Protein AF-A0A1Y1LXY2-F1 (afdb_monomer)

Organism: Photinus pyralis (NCBI:txid7054)

InterPro domains:
  IPR000198 Rho GTPase-activating protein domain [PF00620] (4-149)
  IPR000198 Rho GTPase-activating protein domain [PS50238] (1-177)
  IPR000198 Rho GTPase-activating protein domain [SM00324] (1-174)
  IPR008936 Rho GTPase activation protein [G3DSA:1.10.555.10] (1-180)
  IPR008936 Rho GTPase activation protein [SSF48350] (2-179)
  IPR050729 Rho GTPase-activating pro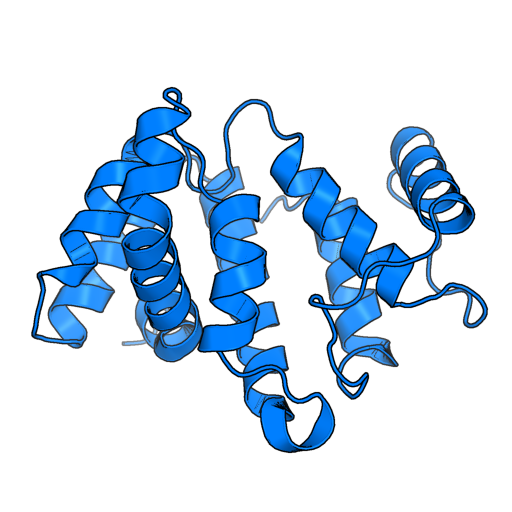tein [PTHR23176] (2-179)

Sequence (181 aa):
RQIPAVVTRCIEEVELRGMDQEGIYRKTGGNSQVNMIKDGFDKNENFDISDPDLDITAVTSVLKQYFRKLPTPLLTFDVYERVLESNAIADETERCSHLRKTFASMPERHSDCLEFLMFHLNRVALREPENLMSPKNLAVVFAPTIMRDLSIEREMTDMHSKNIAIQFVIENTNRIFDDSC

Mean predicted aligned error: 3.14 Å

Nearest PDB structures (foldseek):
  3fk2-assembly3_C  TM=9.357E-01  e=4.823E-12  Homo sapiens
  5irc-assembly1_A  TM=9.331E-01  e=1.239E-11  Rattus norvegicus
  3fk2-assembly2_B  TM=9.366E-01  e=2.637E-11  Homo sapiens
  5hpy-assembly1_A  TM=9.319E-01  e=3.670E-11  Homo sapiens
  3wpq-assembly2_B  TM=8.877E-01  e=8.995E-11  Homo sapiens

Solvent-accessible surface area (backbone atoms only — not comparable to full-atom values): 9786 Å² total; per-residue (Å²): 131,82,62,57,49,65,55,55,52,37,49,50,51,34,67,74,75,31,51,60,39,70,36,57,75,73,51,78,36,57,68,67,59,28,49,53,54,49,58,36,42,78,76,34,69,79,51,85,77,81,54,85,88,55,58,61,36,14,43,45,42,41,44,48,46,53,41,57,64,40,93,63,31,54,51,32,69,89,39,46,64,64,49,48,56,40,70,75,46,80,53,66,67,60,29,30,53,52,50,32,55,52,44,70,72,45,60,67,61,37,36,51,43,48,52,56,50,33,54,49,51,31,58,42,27,75,32,22,94,60,8,70,28,39,42,61,57,47,11,64,57,42,27,75,30,31,44,60,62,98,44,70,71,53,44,65,69,41,45,66,51,42,24,55,36,39,18,50,46,30,74,37,30,63,73,40,70,49,88,88,118

Radius of gyration: 16.01 Å; Cα contacts (8 Å, |Δi|>4): 227; chains: 1; bounding box: 41×37×42 Å

Structure (mmCIF, N/CA/C/O backbone):
data_AF-A0A1Y1LXY2-F1
#
_entry.id   AF-A0A1Y1LXY2-F1
#
loop_
_atom_site.group_PDB
_atom_site.id
_atom_site.type_symbol
_atom_site.label_atom_id
_atom_site.label_alt_id
_atom_site.label_comp_id
_atom_site.label_asym_id
_atom_site.label_entity_id
_atom_site.label_seq_id
_atom_site.pdbx_PDB_ins_code
_atom_site.Cartn_x
_atom_site.Cartn_y
_atom_site.Cartn_z
_atom_site.occupancy
_atom_site.B_iso_or_equiv
_atom_site.auth_seq_id
_atom_site.auth_comp_id
_atom_site.auth_asym_id
_atom_site.auth_atom_id
_atom_site.pdbx_PDB_model_num
ATOM 1 N N . ARG A 1 1 ? -13.012 1.446 -12.353 1.00 58.59 1 ARG A N 1
ATOM 2 C CA . ARG A 1 1 ? -11.884 1.898 -11.514 1.00 58.59 1 ARG A CA 1
ATOM 3 C C . ARG A 1 1 ? -10.770 2.404 -12.415 1.00 58.59 1 ARG A C 1
ATOM 5 O O . ARG A 1 1 ? -10.388 1.681 -13.329 1.00 58.59 1 ARG A O 1
ATOM 12 N N . GLN A 1 2 ? -10.301 3.639 -12.231 1.00 80.81 2 GLN A N 1
ATOM 13 C CA . GLN A 1 2 ? -9.153 4.175 -12.980 1.00 80.81 2 GLN A CA 1
ATOM 14 C C . GLN A 1 2 ? -7.912 4.184 -12.087 1.00 80.81 2 GLN A C 1
ATOM 16 O O . GLN A 1 2 ? -7.572 5.206 -11.489 1.00 80.81 2 GLN A O 1
ATOM 21 N N . ILE A 1 3 ? -7.263 3.025 -11.996 1.00 92.44 3 ILE A N 1
ATOM 22 C CA . ILE A 1 3 ? -6.034 2.827 -11.226 1.00 92.44 3 ILE A CA 1
ATOM 23 C C . ILE A 1 3 ? -4.834 3.084 -12.159 1.00 92.44 3 ILE A C 1
ATOM 25 O O . ILE A 1 3 ? -4.861 2.619 -13.300 1.00 92.44 3 ILE A O 1
ATOM 29 N N . PRO A 1 4 ? -3.795 3.823 -11.724 1.00 93.88 4 PRO A N 1
ATOM 30 C CA . PRO A 1 4 ? -2.606 4.086 -12.534 1.00 93.88 4 PRO A CA 1
ATOM 31 C C . PRO A 1 4 ? -1.923 2.801 -13.021 1.00 93.88 4 PRO A C 1
ATOM 33 O O . PRO A 1 4 ? -1.740 1.872 -12.236 1.00 93.88 4 PRO A O 1
ATOM 36 N N . ALA A 1 5 ? -1.467 2.785 -14.279 1.00 94.12 5 ALA A N 1
ATOM 37 C CA . ALA A 1 5 ? -0.837 1.613 -14.895 1.00 94.12 5 ALA A CA 1
ATOM 38 C C . ALA A 1 5 ? 0.369 1.089 -14.097 1.00 94.12 5 ALA A C 1
ATOM 40 O O . ALA A 1 5 ? 0.512 -0.109 -13.903 1.00 94.12 5 ALA A O 1
ATOM 41 N N . VAL A 1 6 ? 1.201 1.977 -13.545 1.00 96.00 6 VAL A N 1
ATOM 42 C CA . VAL A 1 6 ? 2.324 1.578 -12.676 1.00 96.00 6 VAL A CA 1
ATOM 43 C C . VAL A 1 6 ? 1.867 0.787 -11.444 1.00 96.00 6 VAL A C 1
ATOM 45 O O . VAL A 1 6 ? 2.564 -0.120 -11.006 1.00 96.00 6 VAL A O 1
ATOM 48 N N . VAL A 1 7 ? 0.687 1.086 -10.893 1.00 97.12 7 VAL A N 1
ATOM 49 C CA . VAL A 1 7 ? 0.140 0.360 -9.740 1.00 97.12 7 VAL A CA 1
ATOM 50 C C . VAL A 1 7 ? -0.376 -1.007 -10.168 1.00 97.12 7 VAL A C 1
ATOM 52 O O . VAL A 1 7 ? 0.017 -2.003 -9.566 1.00 97.12 7 VAL A O 1
ATOM 55 N N . THR A 1 8 ? -1.220 -1.068 -11.204 1.00 96.62 8 THR A N 1
ATOM 56 C CA . THR A 1 8 ? -1.784 -2.341 -11.679 1.00 96.62 8 THR A CA 1
ATOM 57 C C . THR A 1 8 ? -0.695 -3.278 -12.173 1.00 96.62 8 THR A C 1
ATOM 59 O O . THR A 1 8 ? -0.594 -4.394 -11.679 1.00 96.62 8 THR A O 1
ATOM 62 N N . ARG A 1 9 ? 0.197 -2.798 -13.042 1.00 96.62 9 ARG A N 1
ATOM 63 C CA . ARG A 1 9 ? 1.251 -3.611 -13.661 1.00 96.62 9 ARG A CA 1
ATOM 64 C C . ARG A 1 9 ? 2.250 -4.128 -12.633 1.00 96.62 9 ARG A C 1
ATOM 66 O O . ARG A 1 9 ? 2.594 -5.302 -12.666 1.00 96.62 9 ARG A O 1
ATOM 73 N N . CYS A 1 10 ? 2.698 -3.295 -11.687 1.00 98.06 10 CYS A N 1
ATOM 74 C CA . CYS A 1 10 ? 3.611 -3.774 -10.645 1.00 98.06 10 CYS A CA 1
ATOM 75 C C . CYS A 1 10 ? 2.954 -4.809 -9.723 1.00 98.06 10 CYS A C 1
ATOM 77 O O . CYS A 1 10 ? 3.624 -5.757 -9.327 1.00 98.06 10 CYS A O 1
ATOM 79 N N . ILE A 1 11 ? 1.677 -4.637 -9.367 1.00 98.50 11 ILE A N 1
ATOM 80 C CA . ILE A 1 11 ? 0.951 -5.613 -8.543 1.00 98.50 11 ILE A CA 1
ATOM 81 C C . ILE A 1 11 ? 0.745 -6.921 -9.309 1.00 98.50 11 ILE A C 1
ATOM 83 O O . ILE A 1 11 ? 1.056 -7.977 -8.769 1.00 98.50 11 ILE A O 1
ATOM 87 N N . GLU A 1 12 ? 0.294 -6.857 -10.562 1.00 97.38 12 GLU A N 1
ATOM 88 C CA . GLU A 1 12 ? 0.117 -8.026 -11.435 1.00 97.38 12 GLU A CA 1
ATOM 89 C C . GLU A 1 12 ? 1.420 -8.822 -11.573 1.00 97.38 12 GLU A C 1
ATOM 91 O O . GLU A 1 12 ? 1.418 -10.042 -11.433 1.00 97.38 12 GLU A O 1
ATOM 96 N N . GLU A 1 13 ? 2.548 -8.137 -11.760 1.00 97.94 13 GLU A N 1
ATOM 97 C CA . GLU A 1 13 ? 3.860 -8.774 -11.876 1.00 97.94 13 GLU A CA 1
ATOM 98 C C . GLU A 1 13 ? 4.292 -9.463 -10.566 1.00 97.94 13 GLU A C 1
ATOM 100 O O . GLU A 1 13 ? 4.832 -10.573 -10.572 1.00 97.94 13 GLU A O 1
ATOM 105 N N . VAL A 1 14 ? 4.011 -8.845 -9.413 1.00 98.31 14 VAL A N 1
ATOM 106 C CA . VAL A 1 14 ? 4.249 -9.469 -8.099 1.00 98.31 14 VAL A CA 1
ATOM 107 C C . VAL A 1 14 ? 3.349 -10.680 -7.899 1.00 98.31 14 VAL A C 1
ATOM 109 O O . VAL A 1 14 ? 3.820 -11.696 -7.393 1.00 98.31 14 VAL A O 1
ATOM 112 N N . GLU A 1 15 ? 2.091 -10.619 -8.321 1.00 98.19 15 GLU A N 1
ATOM 113 C CA . GLU A 1 15 ? 1.174 -11.756 -8.230 1.00 98.19 15 GLU A CA 1
ATOM 114 C C . GLU A 1 15 ? 1.567 -12.909 -9.146 1.00 98.19 15 GLU A C 1
ATOM 116 O O . GLU A 1 15 ? 1.413 -14.071 -8.768 1.00 98.19 15 GLU A O 1
ATOM 121 N N . LEU A 1 16 ? 2.126 -12.595 -10.314 1.00 97.38 16 LEU A N 1
ATOM 122 C CA . LEU A 1 16 ? 2.549 -13.581 -11.294 1.00 97.38 16 LEU A CA 1
ATOM 123 C C . LEU A 1 16 ? 3.771 -14.385 -10.831 1.00 97.38 16 LEU A C 1
ATOM 125 O O . LEU A 1 16 ? 3.794 -15.603 -11.003 1.00 97.38 16 LEU A O 1
ATOM 129 N N . ARG A 1 17 ? 4.790 -13.728 -10.257 1.00 96.56 17 ARG A N 1
ATOM 130 C CA . ARG A 1 17 ? 6.082 -14.387 -9.951 1.00 96.56 17 ARG A CA 1
ATOM 131 C C . ARG A 1 17 ? 6.735 -14.018 -8.619 1.00 96.56 17 ARG A C 1
ATOM 133 O O . ARG A 1 17 ? 7.766 -14.583 -8.268 1.00 96.56 17 ARG A O 1
ATOM 140 N N . GLY A 1 18 ? 6.185 -13.056 -7.885 1.00 97.12 18 GLY A N 1
ATOM 141 C CA . GLY A 1 18 ? 6.760 -12.531 -6.641 1.00 97.12 18 GLY A CA 1
ATOM 142 C C . GLY A 1 18 ? 6.175 -13.104 -5.355 1.00 97.12 18 GLY A C 1
ATOM 143 O O . GLY A 1 18 ? 6.727 -12.864 -4.284 1.00 97.12 18 GLY A O 1
ATOM 144 N N . MET A 1 19 ? 5.065 -13.836 -5.441 1.00 98.31 19 MET A N 1
ATOM 145 C CA . MET A 1 19 ? 4.254 -14.222 -4.282 1.00 98.31 19 MET A CA 1
ATOM 146 C C . MET A 1 19 ? 4.968 -15.121 -3.266 1.00 98.31 19 MET A C 1
ATOM 148 O O . MET A 1 19 ? 4.646 -15.051 -2.080 1.00 98.31 19 MET A O 1
ATOM 152 N N . ASP A 1 20 ? 5.952 -15.903 -3.715 1.00 96.94 20 ASP A N 1
ATOM 153 C CA . ASP A 1 20 ? 6.711 -16.848 -2.883 1.00 96.94 20 ASP A CA 1
ATOM 154 C C . ASP A 1 20 ? 8.116 -16.313 -2.537 1.00 96.94 20 ASP A C 1
ATOM 156 O O . ASP A 1 20 ? 8.920 -16.980 -1.888 1.00 96.94 20 ASP A O 1
ATOM 160 N N . GLN A 1 21 ? 8.441 -15.086 -2.966 1.00 97.44 21 GLN A N 1
ATOM 161 C CA . GLN A 1 21 ? 9.729 -14.465 -2.679 1.00 97.44 21 GLN A CA 1
ATOM 162 C C . GLN A 1 21 ? 9.822 -14.112 -1.193 1.00 97.44 21 GLN A C 1
ATOM 164 O O . GLN A 1 21 ? 9.154 -13.200 -0.705 1.00 97.44 21 GLN A O 1
ATOM 169 N N . GLU A 1 22 ? 10.745 -14.762 -0.486 1.00 98.00 22 GLU A N 1
ATOM 170 C CA . GLU A 1 22 ? 11.020 -14.466 0.918 1.00 98.00 22 GLU A CA 1
ATOM 171 C C . GLU A 1 22 ? 11.319 -12.972 1.122 1.00 98.00 22 GLU A C 1
ATOM 173 O O . GLU A 1 22 ? 12.259 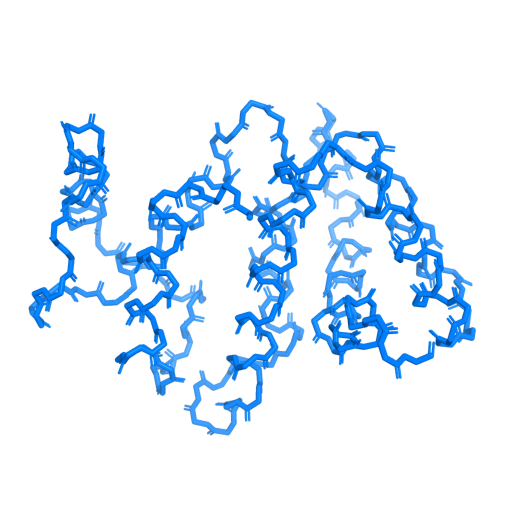-12.422 0.531 1.00 98.00 22 GLU A O 1
ATOM 178 N N . GLY A 1 23 ? 10.546 -12.317 1.986 1.00 97.94 23 GLY A N 1
ATOM 179 C CA . GLY A 1 23 ? 10.667 -10.898 2.282 1.00 97.94 23 GLY A CA 1
ATOM 180 C C . GLY A 1 23 ? 10.206 -9.979 1.149 1.00 97.94 23 GLY A C 1
ATOM 181 O O . GLY A 1 23 ? 10.738 -8.866 1.052 1.00 97.94 23 GLY A O 1
ATOM 182 N N . ILE A 1 24 ? 9.275 -10.413 0.289 1.00 98.50 24 ILE A N 1
ATOM 183 C CA . ILE A 1 24 ? 8.646 -9.553 -0.725 1.00 98.50 24 ILE A CA 1
ATOM 184 C C . ILE A 1 24 ? 8.157 -8.244 -0.080 1.00 98.50 24 ILE A C 1
ATOM 186 O O . ILE A 1 24 ? 7.704 -8.226 1.061 1.00 98.50 24 ILE A O 1
ATOM 190 N N . TYR A 1 25 ? 8.348 -7.107 -0.753 1.00 98.56 25 TYR A N 1
ATOM 191 C CA . TYR A 1 25 ? 8.184 -5.742 -0.215 1.00 98.56 25 TYR A CA 1
ATOM 192 C C . TYR A 1 25 ? 9.146 -5.295 0.894 1.00 98.56 25 TYR A C 1
ATOM 194 O O . TYR A 1 25 ? 9.460 -4.102 0.947 1.00 98.56 25 TYR A O 1
ATOM 202 N N . ARG A 1 26 ? 9.658 -6.186 1.748 1.00 98.06 26 ARG A N 1
ATOM 203 C CA . ARG A 1 26 ? 10.673 -5.842 2.760 1.00 98.06 26 ARG A CA 1
ATOM 204 C C . ARG A 1 26 ? 12.044 -5.607 2.128 1.00 98.06 26 ARG A C 1
ATOM 206 O O . ARG A 1 26 ? 12.725 -4.651 2.492 1.00 98.06 26 ARG A O 1
ATOM 213 N N . LYS A 1 27 ? 12.448 -6.467 1.189 1.00 96.94 27 LYS A N 1
ATOM 214 C CA . LYS A 1 27 ? 13.718 -6.344 0.457 1.00 96.94 27 LYS A CA 1
ATOM 215 C C . LYS A 1 27 ? 13.674 -5.156 -0.521 1.00 96.94 27 LYS A C 1
ATOM 217 O O . LYS A 1 27 ? 12.610 -4.755 -1.001 1.00 96.94 27 LYS A O 1
ATOM 222 N N . THR A 1 28 ? 14.842 -4.570 -0.782 1.00 95.00 28 THR A N 1
ATOM 223 C CA . THR A 1 28 ? 15.008 -3.404 -1.664 1.00 95.00 28 THR A CA 1
ATOM 224 C C . THR A 1 28 ? 15.747 -3.824 -2.924 1.00 95.00 28 THR A C 1
ATOM 226 O O . THR A 1 28 ? 16.886 -4.270 -2.829 1.00 95.00 28 THR A O 1
ATOM 229 N N . GLY A 1 29 ? 15.118 -3.644 -4.086 1.00 94.69 29 GLY A N 1
ATOM 230 C CA . GLY A 1 29 ? 15.772 -3.895 -5.370 1.00 94.69 29 GLY A CA 1
ATOM 231 C C . GLY A 1 29 ? 16.865 -2.904 -5.742 1.00 94.69 29 GLY A C 1
ATOM 232 O O . GLY A 1 29 ? 16.923 -1.778 -5.242 1.00 94.69 29 GLY A O 1
ATOM 233 N N . GLY A 1 30 ? 17.728 -3.339 -6.660 1.00 96.00 30 GLY A N 1
ATOM 234 C CA . GLY A 1 30 ? 18.866 -2.562 -7.136 1.00 96.00 30 GLY A CA 1
ATOM 235 C C . GLY A 1 30 ? 18.455 -1.261 -7.832 1.00 96.00 30 GLY A C 1
ATOM 236 O O . GLY A 1 30 ? 17.596 -1.250 -8.714 1.00 96.00 30 GLY A O 1
ATOM 237 N N . ASN A 1 31 ? 19.125 -0.158 -7.481 1.00 96.06 31 ASN A N 1
ATOM 238 C CA . ASN A 1 31 ? 18.814 1.185 -7.991 1.00 96.06 31 ASN A CA 1
ATOM 239 C C . ASN A 1 31 ? 18.796 1.280 -9.525 1.00 96.06 31 ASN A C 1
ATOM 241 O O . ASN A 1 31 ? 17.994 2.032 -10.070 1.00 96.06 31 ASN A O 1
ATOM 245 N N . SER A 1 32 ? 19.654 0.519 -10.213 1.00 97.38 32 SER A N 1
ATOM 246 C CA . SER A 1 32 ? 19.717 0.505 -11.680 1.00 97.38 32 SER A CA 1
ATOM 247 C C . SER A 1 32 ? 18.390 0.046 -12.300 1.00 97.38 32 SER A C 1
ATOM 249 O O . SER A 1 32 ? 17.768 0.797 -13.050 1.00 97.38 32 SER A O 1
ATOM 251 N N . GLN A 1 33 ? 17.898 -1.136 -11.909 1.00 97.38 33 GLN A N 1
ATOM 252 C CA . GLN A 1 33 ? 16.627 -1.674 -12.408 1.00 97.38 33 GLN A CA 1
ATOM 253 C C . GLN A 1 33 ? 15.432 -0.843 -11.929 1.00 97.38 33 GLN A C 1
ATOM 255 O O . GLN A 1 33 ? 14.519 -0.572 -12.699 1.00 97.38 33 GLN A O 1
ATOM 260 N N . VAL A 1 34 ? 15.462 -0.351 -10.687 1.00 97.81 34 VAL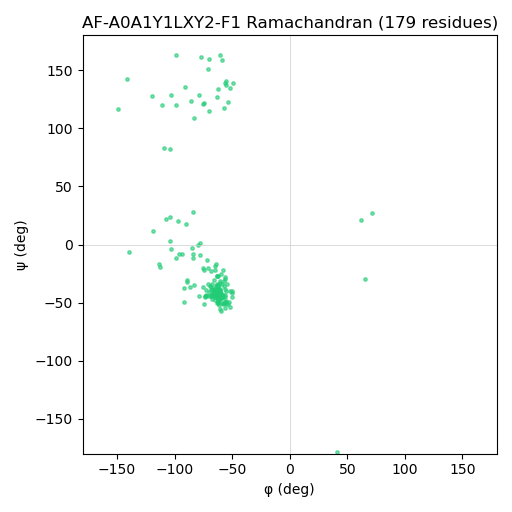 A N 1
ATOM 261 C CA . VAL A 1 34 ? 14.420 0.549 -10.170 1.00 97.81 34 VAL A CA 1
ATOM 262 C C . VAL A 1 34 ? 14.289 1.814 -11.024 1.00 97.81 34 VAL A C 1
ATOM 264 O O . VAL A 1 34 ? 13.173 2.248 -11.298 1.00 97.81 34 VAL A O 1
ATOM 267 N N . ASN A 1 35 ? 15.401 2.431 -11.427 1.00 96.88 35 ASN A N 1
ATOM 268 C CA . ASN A 1 35 ? 15.364 3.630 -12.264 1.00 96.88 35 ASN A CA 1
ATOM 269 C C . ASN A 1 35 ? 14.952 3.303 -13.700 1.00 96.88 35 ASN A C 1
ATOM 271 O O . ASN A 1 35 ? 14.127 4.019 -14.252 1.00 96.88 35 ASN A O 1
ATOM 275 N N . MET A 1 36 ? 15.423 2.185 -14.257 1.00 96.69 36 MET A N 1
ATOM 276 C CA . MET A 1 36 ? 14.990 1.705 -15.572 1.00 96.69 36 MET A CA 1
ATOM 277 C C . MET A 1 36 ? 13.465 1.546 -15.652 1.00 96.69 36 MET A C 1
ATOM 279 O O . MET A 1 36 ? 12.851 2.056 -16.585 1.00 96.69 36 MET A O 1
ATOM 283 N N . ILE A 1 37 ? 12.852 0.883 -14.666 1.00 97.25 37 ILE A N 1
ATOM 284 C CA . ILE A 1 37 ? 11.400 0.665 -14.635 1.00 97.25 37 ILE A CA 1
ATOM 285 C C . IL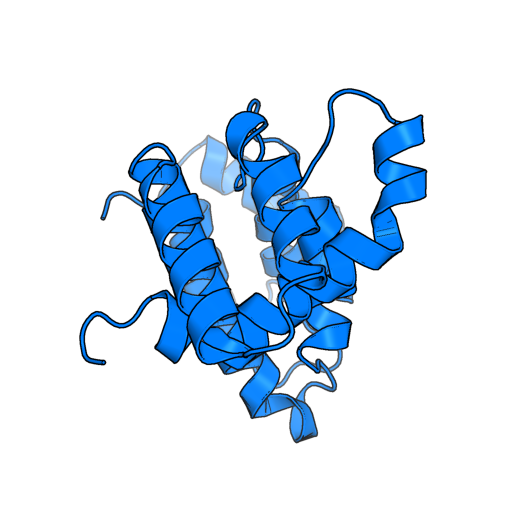E A 1 37 ? 10.648 2.002 -14.539 1.00 97.25 37 ILE A C 1
ATOM 287 O O . ILE A 1 37 ? 9.669 2.207 -15.253 1.00 97.25 37 ILE A O 1
ATOM 291 N N . LYS A 1 38 ? 11.094 2.926 -13.675 1.00 95.56 38 LYS A N 1
ATOM 292 C CA . LYS A 1 38 ? 10.462 4.253 -13.547 1.00 95.56 38 LYS A CA 1
ATOM 293 C C . LYS A 1 38 ? 10.539 5.046 -14.842 1.00 95.56 38 LYS A C 1
ATOM 295 O O . LYS A 1 38 ? 9.511 5.500 -15.322 1.00 95.56 38 LYS A O 1
ATOM 300 N N . ASP A 1 39 ? 11.737 5.169 -15.409 1.00 95.62 39 ASP A N 1
ATOM 301 C CA . ASP A 1 39 ? 11.957 5.901 -16.656 1.00 95.62 39 ASP A CA 1
ATOM 302 C C . ASP A 1 39 ? 11.153 5.274 -17.804 1.00 95.62 39 ASP A C 1
ATOM 304 O O . ASP A 1 39 ? 10.724 5.972 -18.724 1.00 95.62 39 ASP A O 1
ATOM 308 N N . GLY A 1 40 ? 10.950 3.954 -17.754 1.00 95.69 40 GLY A N 1
ATOM 309 C CA . GLY A 1 40 ? 10.055 3.216 -18.633 1.00 95.69 40 GLY A CA 1
ATOM 310 C C . GLY A 1 40 ? 8.609 3.694 -18.517 1.00 95.69 40 GLY A C 1
ATOM 311 O O . GLY A 1 40 ? 8.048 4.150 -19.513 1.00 95.69 40 GLY A O 1
ATOM 312 N N . PHE A 1 41 ? 8.034 3.654 -17.310 1.00 95.56 41 PHE A N 1
ATOM 313 C CA . PHE A 1 41 ? 6.663 4.117 -17.054 1.00 95.56 41 PHE A CA 1
ATOM 314 C C . PHE A 1 41 ? 6.459 5.611 -17.341 1.00 95.56 41 PHE A C 1
ATOM 316 O O . PHE A 1 41 ? 5.408 5.985 -17.858 1.00 95.56 41 PHE A O 1
ATOM 323 N N . ASP A 1 42 ? 7.455 6.456 -17.061 1.00 92.25 42 ASP A N 1
ATOM 324 C CA . ASP A 1 42 ? 7.394 7.900 -17.324 1.00 92.25 42 ASP A CA 1
ATOM 325 C C . ASP A 1 42 ? 7.340 8.210 -18.833 1.00 92.25 42 ASP A C 1
ATOM 327 O O . ASP A 1 42 ? 6.745 9.204 -19.249 1.00 92.25 42 ASP A O 1
ATOM 331 N N . LYS A 1 43 ? 7.951 7.360 -19.672 1.00 94.38 43 LYS A N 1
ATOM 332 C CA . LYS A 1 43 ? 7.923 7.490 -21.140 1.00 94.38 43 LYS A CA 1
ATOM 333 C C . LYS A 1 43 ? 6.705 6.825 -21.769 1.00 94.38 43 LYS A C 1
ATOM 335 O O . LYS A 1 43 ? 6.211 7.300 -22.790 1.00 94.38 43 LYS A O 1
ATOM 340 N N . ASN A 1 44 ? 6.277 5.694 -21.218 1.00 92.44 44 ASN A N 1
ATOM 341 C CA . ASN A 1 44 ? 5.183 4.891 -21.737 1.00 92.44 44 ASN A CA 1
ATOM 342 C C . ASN A 1 44 ? 4.472 4.179 -20.583 1.00 92.44 44 ASN A C 1
ATOM 344 O O . ASN A 1 44 ? 5.035 3.283 -19.958 1.00 92.44 44 ASN A O 1
ATOM 348 N N . GLU A 1 45 ? 3.200 4.504 -20.363 1.00 87.44 45 GLU A N 1
ATOM 349 C CA . GLU A 1 45 ? 2.364 3.847 -19.349 1.00 87.44 45 GLU A CA 1
ATOM 350 C C . GLU A 1 45 ? 2.245 2.323 -19.548 1.00 87.44 45 GLU A C 1
ATOM 352 O O . GLU A 1 45 ? 2.009 1.592 -18.588 1.00 87.44 45 GLU A O 1
ATOM 357 N N . ASN A 1 46 ? 2.478 1.836 -20.773 1.00 88.56 46 ASN A N 1
ATOM 358 C CA . ASN A 1 46 ? 2.468 0.420 -21.140 1.00 88.56 46 ASN A CA 1
ATOM 359 C C . ASN A 1 46 ? 3.868 -0.214 -21.170 1.00 88.56 46 ASN A C 1
ATOM 361 O O . ASN A 1 46 ? 4.048 -1.238 -21.831 1.00 88.56 46 ASN A O 1
ATOM 365 N N . PHE A 1 47 ? 4.863 0.386 -20.507 1.00 93.00 47 PHE A N 1
ATOM 366 C CA . PHE A 1 47 ? 6.204 -0.188 -20.401 1.00 93.00 47 PHE A CA 1
ATOM 367 C C . PHE A 1 47 ? 6.149 -1.640 -19.902 1.00 93.00 47 PHE A C 1
ATOM 369 O O . PHE A 1 47 ? 5.400 -1.972 -18.980 1.00 93.00 47 PHE A O 1
ATOM 376 N N . ASP A 1 48 ? 6.913 -2.508 -20.560 1.00 92.62 48 ASP A N 1
ATOM 377 C CA . ASP A 1 48 ? 6.930 -3.935 -20.269 1.00 92.62 48 ASP A CA 1
ATOM 378 C C . ASP A 1 48 ? 7.909 -4.232 -19.130 1.00 92.62 48 ASP A C 1
ATOM 380 O O . ASP A 1 48 ? 9.086 -3.882 -19.199 1.00 92.62 48 ASP A O 1
ATOM 384 N N . ILE A 1 49 ? 7.399 -4.863 -18.074 1.00 95.56 49 ILE A N 1
ATOM 385 C CA . ILE A 1 49 ? 8.166 -5.288 -16.896 1.00 95.56 49 ILE A CA 1
ATOM 386 C C . ILE A 1 49 ? 8.123 -6.810 -16.693 1.00 95.56 49 ILE A C 1
ATOM 388 O O . ILE A 1 49 ? 8.536 -7.285 -15.636 1.00 95.56 49 ILE A O 1
ATOM 392 N N . SER A 1 50 ? 7.636 -7.553 -17.694 1.00 92.06 50 SER A N 1
ATOM 393 C CA . SER A 1 50 ? 7.493 -9.016 -17.655 1.00 92.06 50 SER A CA 1
ATOM 394 C C . SER A 1 50 ? 8.796 -9.776 -17.926 1.00 92.06 50 SER A C 1
ATOM 396 O O . SER A 1 50 ? 8.810 -11.007 -17.905 1.00 92.06 50 SER A O 1
ATOM 398 N N . ASP A 1 51 ? 9.897 -9.055 -18.165 1.00 90.69 51 ASP A N 1
ATOM 399 C CA . ASP A 1 51 ? 11.229 -9.632 -18.330 1.00 90.69 51 ASP A CA 1
ATOM 400 C C . ASP A 1 51 ? 11.612 -10.458 -17.080 1.00 90.69 51 ASP A C 1
ATOM 402 O O . ASP A 1 51 ? 11.724 -9.893 -15.983 1.00 90.69 51 ASP A O 1
ATOM 406 N N . PRO A 1 52 ? 11.826 -11.784 -17.207 1.00 86.69 52 PRO A N 1
ATOM 407 C CA . PRO A 1 52 ? 12.202 -12.641 -16.086 1.00 86.69 52 PRO A CA 1
ATOM 408 C C . PRO A 1 52 ? 13.520 -12.243 -15.408 1.00 86.69 52 PRO A C 1
ATOM 410 O O . PRO A 1 52 ? 13.693 -12.528 -14.222 1.00 86.69 52 PRO A O 1
ATOM 413 N N . ASP A 1 53 ? 14.423 -11.566 -16.127 1.00 89.69 53 ASP A N 1
ATOM 414 C CA . ASP A 1 53 ? 15.704 -11.089 -15.592 1.00 89.69 53 ASP A CA 1
ATOM 415 C C . ASP A 1 53 ? 15.545 -9.817 -14.730 1.00 89.69 53 ASP A C 1
ATOM 417 O O . ASP A 1 53 ? 16.476 -9.376 -14.040 1.00 89.69 53 ASP A O 1
ATOM 421 N N . LEU A 1 54 ? 14.353 -9.211 -14.728 1.00 94.44 54 LEU A N 1
ATOM 422 C CA . LEU A 1 54 ? 14.031 -8.078 -13.875 1.00 94.44 54 LEU A CA 1
ATOM 423 C C . LEU A 1 54 ? 13.797 -8.547 -12.435 1.00 94.44 54 LEU A C 1
ATOM 425 O O . LEU A 1 54 ? 12.869 -9.307 -12.155 1.00 94.44 54 LEU A O 1
ATOM 429 N N . ASP A 1 55 ? 14.576 -8.046 -11.478 1.00 96.25 55 ASP A N 1
ATOM 430 C CA . ASP A 1 55 ? 14.403 -8.407 -10.071 1.00 96.25 55 ASP A CA 1
ATOM 431 C C . ASP A 1 55 ? 13.028 -7.944 -9.564 1.00 96.25 55 ASP A C 1
ATOM 433 O O . ASP A 1 55 ? 12.661 -6.766 -9.653 1.00 96.25 55 ASP A O 1
ATOM 437 N N . ILE A 1 56 ? 12.258 -8.861 -8.976 1.00 97.88 56 ILE A N 1
ATOM 438 C CA . ILE A 1 56 ? 10.939 -8.534 -8.431 1.00 97.88 56 ILE A CA 1
ATOM 439 C C . ILE A 1 56 ? 11.020 -7.510 -7.289 1.00 97.88 56 ILE A C 1
ATOM 441 O O . ILE A 1 56 ? 10.108 -6.709 -7.060 1.00 97.88 56 ILE A O 1
ATOM 445 N N . THR A 1 57 ? 12.149 -7.459 -6.581 1.00 98.00 57 THR A N 1
ATOM 446 C CA . THR A 1 57 ? 12.391 -6.448 -5.552 1.00 98.00 57 THR A CA 1
ATOM 447 C C . THR A 1 57 ? 12.606 -5.051 -6.150 1.00 98.00 57 THR A C 1
ATOM 449 O O . THR A 1 57 ? 12.385 -4.050 -5.459 1.00 98.00 57 THR A O 1
ATOM 452 N N . ALA A 1 58 ? 12.965 -4.939 -7.436 1.00 98.25 58 ALA A N 1
ATOM 453 C CA . ALA A 1 58 ? 12.975 -3.668 -8.158 1.00 98.25 58 ALA A CA 1
ATOM 454 C C . ALA A 1 58 ? 11.545 -3.207 -8.475 1.00 98.25 58 ALA A C 1
ATOM 456 O O . ALA A 1 58 ? 11.207 -2.055 -8.196 1.00 98.25 58 ALA A O 1
ATOM 457 N N . VAL A 1 59 ? 10.682 -4.117 -8.942 1.00 98.31 59 VAL A N 1
ATOM 458 C CA . VAL A 1 59 ? 9.251 -3.855 -9.200 1.00 98.31 59 VAL A CA 1
ATOM 459 C C . VAL A 1 59 ? 8.543 -3.374 -7.928 1.00 98.31 59 VAL A C 1
ATOM 461 O O . VAL A 1 59 ? 7.944 -2.296 -7.907 1.00 98.31 59 VAL A O 1
ATOM 464 N N . THR A 1 60 ? 8.692 -4.101 -6.816 1.00 98.56 60 THR A N 1
ATOM 465 C CA . THR A 1 60 ? 8.100 -3.688 -5.529 1.00 98.56 60 THR A CA 1
ATOM 466 C C . THR A 1 60 ? 8.665 -2.360 -5.015 1.00 98.56 60 THR A C 1
ATOM 468 O O . THR A 1 60 ? 7.944 -1.569 -4.401 1.00 98.56 60 THR A O 1
ATOM 471 N N . SER A 1 61 ? 9.945 -2.069 -5.266 1.00 98.56 61 SER A N 1
ATOM 472 C CA . SER A 1 61 ? 10.550 -0.771 -4.953 1.00 98.56 61 SER A CA 1
ATOM 473 C C . SER A 1 61 ? 9.948 0.370 -5.768 1.00 98.56 61 SER A C 1
ATOM 475 O O . SER A 1 61 ? 9.750 1.449 -5.207 1.00 98.56 61 SER A O 1
ATOM 477 N N . VAL A 1 62 ? 9.636 0.159 -7.049 1.00 98.44 62 VAL A N 1
ATOM 478 C CA . VAL A 1 62 ? 8.944 1.160 -7.873 1.00 98.44 62 VAL A CA 1
ATOM 479 C C . VAL A 1 62 ? 7.540 1.417 -7.350 1.00 98.44 62 VAL A C 1
ATOM 481 O O . VAL A 1 62 ? 7.210 2.578 -7.114 1.00 98.44 62 VAL A O 1
ATOM 484 N N . LEU A 1 63 ? 6.768 0.368 -7.056 1.00 98.56 63 LEU A N 1
ATOM 485 C CA . LEU A 1 63 ? 5.427 0.510 -6.486 1.00 98.56 63 LEU A CA 1
ATOM 486 C C . LEU A 1 63 ? 5.445 1.329 -5.185 1.00 98.56 63 LEU A C 1
ATOM 488 O O . LEU A 1 63 ? 4.715 2.311 -5.042 1.00 98.56 63 LEU A O 1
ATOM 492 N N . LYS A 1 64 ? 6.339 0.983 -4.246 1.00 98.56 64 LYS A N 1
ATOM 493 C CA . LYS A 1 64 ? 6.502 1.731 -2.987 1.00 98.56 64 LYS A CA 1
ATOM 494 C C . LYS A 1 64 ? 6.884 3.192 -3.239 1.00 98.56 64 LYS A C 1
ATOM 496 O O . LYS A 1 64 ? 6.388 4.093 -2.566 1.00 98.56 64 LYS A O 1
ATOM 501 N N . GLN A 1 65 ? 7.780 3.447 -4.189 1.00 97.94 65 GLN A N 1
ATOM 502 C CA . GLN A 1 65 ? 8.227 4.805 -4.496 1.00 97.94 65 GLN A CA 1
ATOM 503 C C . GLN A 1 65 ? 7.159 5.642 -5.188 1.00 97.94 65 GLN A C 1
ATOM 505 O O . GLN A 1 65 ? 7.095 6.839 -4.921 1.00 97.94 65 GLN A O 1
ATOM 510 N N . TYR A 1 66 ? 6.316 5.031 -6.018 1.00 97.69 66 TYR A N 1
ATOM 511 C CA . TYR A 1 66 ? 5.176 5.699 -6.629 1.00 97.69 66 TYR A CA 1
ATOM 512 C C . TYR A 1 66 ? 4.263 6.300 -5.551 1.00 97.69 66 TYR A C 1
ATOM 514 O O . TYR A 1 66 ? 4.080 7.515 -5.514 1.00 97.69 66 TYR A O 1
ATOM 522 N N . PHE A 1 67 ? 3.810 5.489 -4.586 1.00 98.38 67 PHE A N 1
ATOM 523 C CA . PHE A 1 67 ? 2.971 5.972 -3.480 1.00 98.38 67 PHE A CA 1
ATOM 524 C C . PHE A 1 67 ? 3.674 7.020 -2.602 1.00 98.38 67 PHE A C 1
ATOM 526 O O . PHE A 1 67 ? 3.079 8.043 -2.244 1.00 98.38 67 PHE A O 1
ATOM 533 N N . ARG A 1 68 ? 4.968 6.828 -2.305 1.00 96.88 68 ARG A N 1
ATOM 534 C CA . ARG A 1 68 ? 5.760 7.800 -1.526 1.00 96.88 68 ARG A CA 1
ATOM 535 C C . ARG A 1 68 ? 5.917 9.157 -2.212 1.00 96.88 68 ARG A C 1
ATOM 537 O O . ARG A 1 68 ? 6.100 10.148 -1.517 1.00 96.88 68 ARG A O 1
ATOM 544 N N . LYS A 1 69 ? 5.869 9.208 -3.544 1.00 95.94 69 LYS A N 1
ATOM 545 C CA . LYS A 1 69 ? 6.056 10.438 -4.326 1.00 95.94 69 LYS A CA 1
ATOM 546 C C . LYS A 1 69 ? 4.759 11.165 -4.672 1.00 95.94 69 LYS A C 1
ATOM 548 O O . LYS A 1 69 ? 4.836 12.279 -5.184 1.00 95.94 69 LYS A O 1
ATOM 553 N N . LEU A 1 70 ? 3.591 10.573 -4.411 1.00 96.62 70 LEU A N 1
ATOM 554 C CA . LEU A 1 70 ? 2.317 11.262 -4.631 1.00 96.62 70 LEU A CA 1
ATOM 555 C C . LEU A 1 70 ? 2.298 12.596 -3.863 1.00 96.62 70 LEU A C 1
ATOM 557 O O . LEU A 1 70 ? 2.708 12.594 -2.703 1.00 96.62 70 LEU A O 1
ATOM 561 N N . PRO A 1 71 ? 1.805 13.709 -4.439 1.00 95.88 71 PRO A N 1
ATOM 562 C CA . PRO A 1 71 ? 1.695 14.980 -3.715 1.00 95.88 71 PRO A CA 1
ATOM 563 C C . PRO A 1 71 ? 0.828 14.853 -2.456 1.00 95.88 71 PRO A C 1
ATOM 565 O O . PRO A 1 71 ? 1.225 15.263 -1.367 1.00 95.88 71 PRO A O 1
ATOM 568 N N . THR A 1 72 ? -0.314 14.182 -2.598 1.00 96.56 72 THR A N 1
ATOM 569 C CA . THR A 1 72 ? -1.192 13.774 -1.499 1.00 96.56 72 THR A CA 1
ATOM 570 C C . THR A 1 72 ? -0.980 12.281 -1.251 1.00 96.56 72 THR A C 1
ATOM 572 O O . THR A 1 72 ? -1.039 11.515 -2.215 1.00 96.56 72 THR A O 1
ATOM 575 N N . PRO A 1 73 ? -0.718 11.826 -0.011 1.00 97.75 73 PRO A N 1
ATOM 576 C CA . PRO A 1 73 ? -0.545 10.403 0.271 1.00 97.75 73 PRO A CA 1
ATOM 577 C C . PRO A 1 73 ? -1.797 9.613 -0.125 1.00 97.75 73 PRO A C 1
ATOM 579 O O . PRO A 1 73 ? -2.892 10.168 -0.234 1.00 97.75 73 PRO A O 1
ATOM 582 N N . LEU A 1 74 ? -1.648 8.305 -0.344 1.00 98.38 74 LEU A N 1
ATOM 583 C CA . LEU A 1 74 ? -2.769 7.462 -0.762 1.00 98.38 74 LEU A CA 1
ATOM 584 C C . LEU A 1 74 ? -3.930 7.548 0.240 1.00 98.38 74 LEU A C 1
ATOM 586 O O . LEU A 1 74 ? -5.059 7.778 -0.177 1.00 98.38 74 LEU A O 1
ATOM 590 N N . LEU A 1 75 ? -3.633 7.479 1.541 1.00 98.00 75 LEU A N 1
ATOM 591 C CA . LEU A 1 75 ? -4.598 7.674 2.629 1.00 98.00 75 LEU A CA 1
ATOM 592 C C . LEU A 1 75 ? -4.831 9.148 2.998 1.00 98.00 75 LEU A C 1
ATOM 594 O O . LEU A 1 75 ? -5.148 9.422 4.143 1.00 98.00 75 LEU A O 1
ATOM 598 N N . THR A 1 76 ? -4.649 10.067 2.043 1.00 97.75 76 THR A N 1
ATOM 599 C CA . THR A 1 76 ? -4.835 11.530 2.132 1.00 97.75 76 THR A CA 1
ATOM 600 C C . THR A 1 76 ? -4.343 12.181 3.439 1.00 97.75 76 THR A C 1
ATOM 602 O O . THR A 1 76 ? -3.709 11.561 4.286 1.00 97.75 76 THR A O 1
ATOM 605 N N . PHE A 1 77 ? -4.516 13.491 3.584 1.00 96.88 77 PHE A N 1
ATOM 606 C CA . PHE A 1 77 ? -4.278 14.136 4.880 1.00 96.88 77 PHE A CA 1
ATOM 607 C C . PHE A 1 77 ? -5.563 14.131 5.728 1.00 96.88 77 PHE A C 1
ATOM 609 O O . PHE A 1 77 ? -5.509 13.982 6.944 1.00 96.88 77 PHE A O 1
ATOM 616 N N . ASP A 1 78 ? -6.731 14.177 5.079 1.00 95.69 78 ASP A N 1
ATOM 617 C CA . ASP A 1 78 ? -8.042 14.354 5.723 1.00 95.69 78 ASP A CA 1
ATOM 618 C C . ASP A 1 78 ? -8.579 13.109 6.444 1.00 95.69 78 ASP A C 1
ATOM 620 O O . ASP A 1 78 ? -9.505 13.201 7.258 1.00 95.69 78 ASP A O 1
ATOM 624 N N . VAL A 1 79 ? -8.079 11.915 6.110 1.00 97.56 79 VAL A N 1
ATOM 625 C CA . VAL A 1 79 ? -8.463 10.675 6.809 1.00 97.56 79 VAL A CA 1
ATOM 626 C C . VAL A 1 79 ? -7.394 10.186 7.779 1.00 97.56 79 VAL A C 1
ATOM 628 O O . VAL A 1 79 ? -7.659 9.228 8.499 1.00 97.56 79 VAL A O 1
ATOM 631 N N . TYR A 1 80 ? -6.229 10.840 7.847 1.00 97.19 80 TYR A N 1
ATOM 632 C CA . TYR A 1 80 ? -5.104 10.408 8.678 1.00 97.19 80 TYR A CA 1
ATOM 633 C C . TYR A 1 80 ? -5.529 10.165 10.137 1.00 97.19 80 TYR A C 1
ATOM 635 O O . TYR A 1 80 ? -5.362 9.057 10.647 1.00 97.19 80 TYR A O 1
ATOM 643 N N . GLU A 1 81 ? -6.169 11.157 10.767 1.00 96.56 81 GLU A N 1
ATOM 644 C CA . GLU A 1 81 ? -6.684 11.052 12.143 1.00 96.56 81 GLU A CA 1
ATOM 645 C C . GLU A 1 81 ? -7.695 9.925 12.296 1.00 96.56 81 GLU A C 1
ATOM 647 O O . GLU A 1 81 ? -7.550 9.059 13.152 1.00 96.56 81 GLU A O 1
ATOM 652 N N . ARG A 1 82 ? -8.696 9.894 11.412 1.00 98.06 82 ARG A N 1
ATOM 653 C CA . ARG A 1 82 ? -9.798 8.928 11.472 1.00 98.06 82 ARG A CA 1
ATOM 654 C C . ARG A 1 82 ? -9.301 7.490 11.356 1.00 98.06 82 ARG A C 1
ATOM 656 O O . ARG A 1 82 ? -9.864 6.590 11.978 1.00 98.06 82 ARG A O 1
ATOM 663 N N . VAL A 1 83 ? -8.234 7.261 10.591 1.00 98.44 83 VAL A N 1
ATOM 664 C CA . VAL A 1 83 ? -7.575 5.952 10.514 1.00 98.44 83 VAL A CA 1
ATOM 665 C C . VAL A 1 83 ? -6.910 5.592 11.845 1.00 98.44 83 VAL A C 1
ATOM 667 O O . VAL A 1 83 ? -7.051 4.453 12.290 1.00 98.44 83 VAL A O 1
ATOM 670 N N . LEU A 1 84 ? -6.234 6.531 12.512 1.00 98.19 84 LEU A N 1
ATOM 671 C CA . LEU A 1 84 ? -5.605 6.285 13.816 1.00 98.19 84 LEU A CA 1
ATOM 672 C C . LEU A 1 84 ? -6.629 6.097 14.942 1.00 98.19 84 LEU A C 1
ATOM 674 O O . LEU A 1 84 ? -6.476 5.180 15.749 1.00 98.19 84 LEU A O 1
ATOM 678 N N . GLU A 1 85 ? -7.696 6.897 14.958 1.00 98.00 85 GLU A N 1
ATOM 679 C CA . GLU A 1 85 ? -8.817 6.784 15.902 1.00 98.00 85 GLU A CA 1
ATOM 680 C C . GLU A 1 85 ? -9.466 5.396 15.860 1.00 98.00 85 GLU A C 1
ATOM 682 O O . GLU A 1 85 ? -9.929 4.897 16.886 1.00 98.00 85 GLU A O 1
ATOM 687 N N . SER A 1 86 ? -9.428 4.718 14.703 1.00 98.56 86 SER A N 1
ATOM 688 C CA . SER A 1 86 ? -9.945 3.352 14.568 1.00 98.56 86 SER A CA 1
ATOM 689 C C . SER A 1 86 ? -9.302 2.367 15.549 1.00 98.56 86 SER A C 1
ATOM 691 O O . SER A 1 86 ? -9.944 1.398 15.939 1.00 98.56 86 SER A O 1
ATOM 693 N N . ASN A 1 87 ? -8.058 2.610 15.983 1.00 98.44 87 ASN A N 1
ATOM 694 C CA . ASN A 1 87 ? -7.351 1.746 16.930 1.00 98.44 87 ASN A CA 1
ATOM 695 C C . ASN A 1 87 ? -8.017 1.710 18.316 1.00 98.44 87 ASN A C 1
ATOM 697 O O . ASN A 1 87 ? -7.794 0.760 19.062 1.00 98.44 87 ASN A O 1
ATOM 701 N N . ALA A 1 88 ? -8.811 2.726 18.668 1.00 98.25 88 ALA A N 1
ATOM 702 C CA . ALA A 1 88 ? -9.542 2.777 19.932 1.00 98.25 88 ALA A CA 1
ATOM 703 C C . ALA A 1 88 ? -10.883 2.018 19.885 1.00 98.25 88 ALA A C 1
ATOM 705 O O . ALA A 1 88 ? -11.499 1.803 20.929 1.00 98.25 88 ALA A O 1
ATOM 706 N N . ILE A 1 89 ? -11.343 1.610 18.697 1.00 98.50 89 ILE A N 1
ATOM 707 C CA . ILE A 1 89 ? -12.596 0.873 18.522 1.00 98.50 89 ILE A CA 1
ATOM 708 C C . ILE A 1 89 ? -12.328 -0.611 18.789 1.00 98.50 89 ILE A C 1
ATOM 710 O O . ILE A 1 89 ? -11.657 -1.282 18.004 1.00 98.50 89 ILE A O 1
ATOM 714 N N . ALA A 1 90 ? -12.834 -1.108 19.919 1.00 96.75 90 ALA A N 1
ATOM 715 C CA . ALA A 1 90 ? -12.594 -2.479 20.365 1.00 96.75 90 ALA A CA 1
ATOM 716 C C . ALA A 1 90 ? -13.402 -3.521 19.575 1.00 96.75 90 ALA A C 1
ATOM 718 O O . ALA A 1 90 ? -12.895 -4.614 19.326 1.00 96.75 90 ALA A O 1
ATOM 719 N N . ASP A 1 91 ? -14.641 -3.198 19.187 1.00 98.06 91 ASP A N 1
ATOM 720 C CA . ASP A 1 91 ? -15.451 -4.099 18.369 1.00 98.06 91 ASP A CA 1
ATOM 721 C C . ASP A 1 91 ? -14.955 -4.099 16.918 1.00 98.06 91 ASP A C 1
ATOM 723 O O . ASP A 1 91 ? -14.900 -3.069 16.244 1.00 98.06 91 ASP A O 1
ATOM 727 N N . GLU A 1 92 ? -14.589 -5.280 16.425 1.00 97.19 92 GLU A N 1
ATOM 728 C CA . GLU A 1 92 ? -14.014 -5.451 15.091 1.00 97.19 92 GLU A CA 1
ATOM 729 C C . GLU A 1 92 ? -14.985 -5.029 13.978 1.00 97.19 92 GLU A C 1
ATOM 731 O O . GLU A 1 92 ? -14.568 -4.458 12.968 1.00 97.19 92 GLU A O 1
ATOM 736 N N . THR A 1 93 ? -16.284 -5.273 14.160 1.00 96.88 93 THR A N 1
ATOM 737 C CA . THR A 1 93 ? -17.314 -4.954 13.164 1.00 96.88 93 THR A CA 1
ATOM 738 C C . THR A 1 93 ? -17.540 -3.448 13.091 1.00 96.88 93 THR A C 1
ATOM 740 O O . THR A 1 93 ? -17.574 -2.879 11.996 1.00 96.88 93 THR A O 1
ATOM 743 N N . GLU A 1 94 ? -17.627 -2.782 14.242 1.00 98.06 94 GLU A N 1
ATOM 744 C CA . GLU A 1 94 ? -17.691 -1.324 14.330 1.00 98.06 94 GLU A CA 1
ATOM 745 C C . GLU A 1 94 ? -16.434 -0.679 13.745 1.00 98.06 94 GLU A C 1
ATOM 747 O O . GLU A 1 94 ? -16.537 0.275 12.969 1.00 98.06 94 GLU A O 1
ATOM 752 N N . ARG A 1 95 ? -15.250 -1.238 14.028 1.00 98.50 95 ARG A N 1
ATOM 753 C CA . ARG A 1 95 ? -13.983 -0.746 13.478 1.00 98.50 95 ARG A CA 1
ATOM 754 C C . ARG A 1 95 ? -13.934 -0.877 11.957 1.00 98.50 95 ARG A C 1
ATOM 756 O O . ARG A 1 95 ? -13.545 0.075 11.278 1.00 98.50 95 ARG A O 1
ATOM 763 N N . CYS A 1 96 ? -14.383 -2.007 11.406 1.00 98.44 96 CYS A N 1
ATOM 764 C CA . CYS A 1 96 ? -14.514 -2.188 9.958 1.00 98.44 96 CYS A CA 1
ATOM 765 C C . CYS A 1 96 ? -15.498 -1.178 9.347 1.00 98.44 96 CYS A C 1
ATOM 767 O O . CYS A 1 96 ? -15.192 -0.567 8.324 1.00 98.44 96 CYS A O 1
ATOM 769 N N . SER A 1 97 ? -16.653 -0.954 9.985 1.00 97.88 97 SER A N 1
ATOM 770 C CA . SER A 1 97 ? -17.658 0.021 9.534 1.00 97.88 97 SER A CA 1
ATOM 771 C C . SER A 1 97 ? -17.118 1.455 9.535 1.00 97.88 97 SER A C 1
ATOM 773 O O . SER A 1 97 ? -17.317 2.205 8.574 1.00 97.88 97 SER A O 1
ATOM 775 N N . HIS A 1 98 ? -16.381 1.834 10.583 1.00 98.44 98 HIS A N 1
ATOM 776 C CA . HIS A 1 98 ? -15.709 3.130 10.688 1.00 98.44 98 HIS A CA 1
ATOM 777 C C . HIS A 1 98 ? -14.675 3.331 9.576 1.00 98.44 98 HIS A C 1
ATOM 779 O O . HIS A 1 98 ? -14.691 4.358 8.894 1.00 98.44 98 HIS A O 1
ATOM 785 N N . LEU A 1 99 ? -13.808 2.340 9.347 1.00 98.50 99 LEU A N 1
ATOM 786 C CA . LEU A 1 99 ? -12.789 2.396 8.296 1.00 98.50 99 LEU A CA 1
ATOM 787 C C . LEU A 1 99 ? -13.415 2.441 6.898 1.00 98.50 99 LEU A C 1
ATOM 789 O O . LEU A 1 99 ? -13.010 3.270 6.088 1.00 98.50 99 LEU A O 1
ATOM 793 N N . ARG A 1 100 ? -14.465 1.652 6.639 1.00 98.06 100 ARG A N 1
ATOM 794 C CA . ARG A 1 100 ? -15.217 1.687 5.375 1.00 98.06 100 ARG A CA 1
ATOM 795 C C . ARG A 1 100 ? -15.766 3.085 5.083 1.00 98.06 100 ARG A C 1
ATOM 797 O O . ARG A 1 100 ? -15.527 3.626 4.007 1.00 98.06 100 ARG A O 1
ATOM 804 N N . LYS A 1 101 ? -16.445 3.711 6.053 1.00 97.81 101 LYS A N 1
ATOM 805 C CA . LYS A 1 101 ? -16.955 5.092 5.919 1.00 97.81 101 LYS A CA 1
ATOM 806 C C . LYS A 1 101 ? -15.826 6.102 5.722 1.00 97.81 101 LYS A C 1
ATOM 808 O O . LYS A 1 101 ? -15.957 7.038 4.936 1.00 97.81 101 LYS A O 1
ATOM 813 N N . THR A 1 102 ? -14.714 5.910 6.428 1.00 98.38 102 THR A N 1
ATOM 814 C CA . THR A 1 102 ? -13.528 6.762 6.322 1.00 98.38 102 THR A CA 1
ATOM 815 C C . THR A 1 102 ? -12.947 6.707 4.909 1.00 98.38 102 THR A C 1
ATOM 817 O O . THR A 1 102 ? -12.760 7.754 4.288 1.00 98.38 102 THR A O 1
ATOM 820 N N . PHE A 1 103 ? -12.752 5.512 4.353 1.00 97.88 103 PHE A N 1
ATOM 821 C CA . PHE A 1 103 ? -12.209 5.331 3.007 1.00 97.88 103 PHE A CA 1
ATOM 822 C C . PHE A 1 103 ? -13.174 5.780 1.908 1.00 97.88 103 PHE A C 1
ATOM 824 O O . PHE A 1 103 ? -12.730 6.398 0.946 1.00 97.88 103 PHE A O 1
ATOM 831 N N . ALA A 1 104 ? -14.482 5.579 2.088 1.00 95.81 104 ALA A N 1
ATOM 832 C CA . ALA A 1 104 ? -15.509 6.078 1.170 1.00 95.81 104 ALA A CA 1
ATOM 833 C C . ALA A 1 104 ? -15.585 7.617 1.109 1.00 95.81 104 ALA A C 1
ATOM 835 O O . ALA A 1 104 ? -16.130 8.166 0.157 1.00 95.81 104 ALA A O 1
ATOM 836 N N . SER A 1 105 ? -15.043 8.325 2.109 1.00 96.94 105 SER A N 1
ATOM 837 C CA . SER A 1 105 ? -14.967 9.794 2.101 1.00 96.94 105 SER A CA 1
ATOM 838 C C . SER A 1 105 ? -13.762 10.357 1.337 1.00 96.94 105 SER A C 1
ATOM 840 O O . SER A 1 105 ? -13.665 11.571 1.164 1.00 96.94 105 SER A O 1
ATOM 842 N N . MET A 1 106 ? -12.831 9.502 0.902 1.00 97.31 106 MET A N 1
ATOM 843 C CA . MET A 1 106 ? -11.689 9.916 0.088 1.00 97.31 106 MET A CA 1
ATOM 844 C C . MET A 1 106 ? -12.105 10.158 -1.372 1.00 97.31 106 MET A C 1
ATOM 846 O O . MET A 1 106 ? -13.128 9.641 -1.819 1.00 97.31 106 MET A O 1
ATOM 850 N N . PRO A 1 107 ? -11.295 10.886 -2.163 1.00 96.75 107 PRO A N 1
ATOM 851 C CA . PRO A 1 107 ? -11.488 10.942 -3.608 1.00 96.75 107 PRO A CA 1
ATOM 852 C C . PRO A 1 107 ? -11.487 9.540 -4.235 1.00 96.75 107 PRO A C 1
ATOM 854 O O . PRO A 1 107 ? -10.635 8.720 -3.896 1.00 96.75 107 PRO A O 1
ATOM 857 N N . GLU A 1 108 ? -12.366 9.303 -5.212 1.00 94.88 108 GLU A N 1
ATOM 858 C CA . GLU A 1 108 ? -12.589 7.985 -5.840 1.00 94.88 108 GLU A CA 1
ATOM 859 C C . GLU A 1 108 ? -11.289 7.301 -6.302 1.00 94.88 108 GLU A C 1
ATOM 861 O O . GLU A 1 108 ? -11.068 6.119 -6.061 1.00 94.88 108 GLU A O 1
ATOM 866 N N . ARG A 1 109 ? -10.359 8.060 -6.899 1.00 94.69 109 ARG A N 1
ATOM 867 C CA . ARG A 1 109 ? -9.062 7.517 -7.346 1.00 94.69 109 ARG A CA 1
ATOM 868 C C . ARG A 1 109 ? -8.205 6.995 -6.188 1.00 94.69 109 ARG A C 1
ATOM 870 O O . ARG A 1 109 ? -7.478 6.022 -6.367 1.00 94.69 109 ARG A O 1
ATOM 877 N N . HIS A 1 110 ? -8.272 7.635 -5.021 1.00 97.25 110 HIS A N 1
ATOM 878 C CA . HIS A 1 110 ? -7.550 7.207 -3.823 1.00 97.25 110 HIS A CA 1
ATOM 879 C C . HIS A 1 110 ? -8.195 5.965 -3.205 1.00 97.25 110 HIS A C 1
ATOM 881 O O . HIS A 1 110 ? -7.475 5.021 -2.882 1.00 97.25 110 HIS A O 1
ATOM 887 N N . SER A 1 111 ? -9.527 5.934 -3.081 1.00 96.44 111 SER A N 1
ATOM 888 C CA . SER A 1 111 ? -10.240 4.762 -2.560 1.00 96.44 111 SER A CA 1
ATOM 889 C C . SER A 1 111 ? -10.069 3.538 -3.462 1.00 96.44 111 SER A C 1
ATOM 891 O O . SER A 1 111 ? -9.734 2.474 -2.950 1.00 96.44 111 SER A O 1
ATOM 893 N N . ASP A 1 112 ? -10.173 3.697 -4.788 1.00 96.00 112 ASP A N 1
ATOM 894 C CA . ASP A 1 112 ? -9.947 2.622 -5.767 1.00 96.00 112 ASP A CA 1
ATOM 895 C C . ASP A 1 112 ? -8.531 2.031 -5.654 1.00 96.00 112 ASP A C 1
ATOM 897 O O . ASP A 1 112 ? -8.347 0.812 -5.657 1.00 96.00 112 ASP A O 1
ATOM 901 N N . CYS A 1 113 ? -7.512 2.894 -5.559 1.00 97.56 113 CYS A N 1
ATOM 902 C CA . CYS A 1 113 ? -6.122 2.456 -5.425 1.00 97.56 113 CYS A CA 1
ATOM 903 C C . CYS A 1 113 ? -5.859 1.785 -4.072 1.00 97.56 113 CYS A C 1
ATOM 905 O O . CYS A 1 113 ? -5.107 0.812 -4.014 1.00 97.56 113 CYS A O 1
ATOM 907 N N . LEU A 1 114 ? -6.454 2.304 -2.992 1.00 98.19 114 LEU A N 1
ATOM 908 C CA . LEU A 1 114 ? -6.331 1.716 -1.662 1.00 98.19 114 LEU A CA 1
ATOM 909 C C . LEU A 1 114 ? -6.937 0.319 -1.638 1.00 98.19 114 LEU A C 1
ATOM 91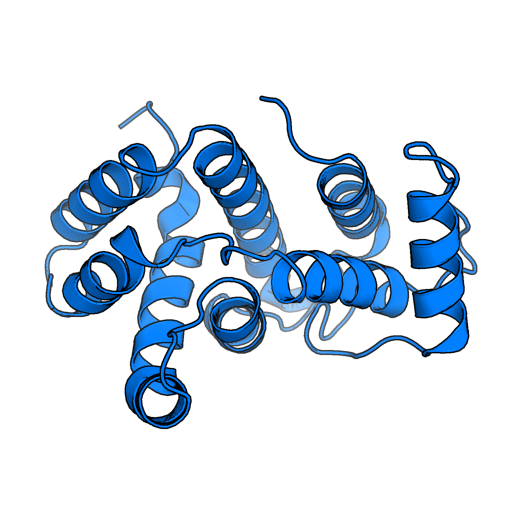1 O O . LEU A 1 114 ? -6.264 -0.610 -1.209 1.00 98.19 114 LEU A O 1
ATOM 915 N N . GLU A 1 115 ? -8.169 0.167 -2.118 1.00 97.38 115 GLU A N 1
ATOM 916 C CA . GLU A 1 115 ? -8.850 -1.122 -2.183 1.00 97.38 115 GLU A CA 1
ATOM 917 C C . GLU A 1 115 ? -8.005 -2.143 -2.958 1.00 97.38 115 GLU A C 1
ATOM 919 O O . GLU A 1 115 ? -7.699 -3.221 -2.447 1.00 97.38 115 GLU A O 1
ATOM 924 N N . PHE A 1 116 ? -7.555 -1.776 -4.162 1.00 97.94 116 PHE A N 1
ATOM 925 C CA . PHE A 1 116 ? -6.738 -2.649 -5.002 1.00 97.94 116 PHE A CA 1
ATOM 926 C C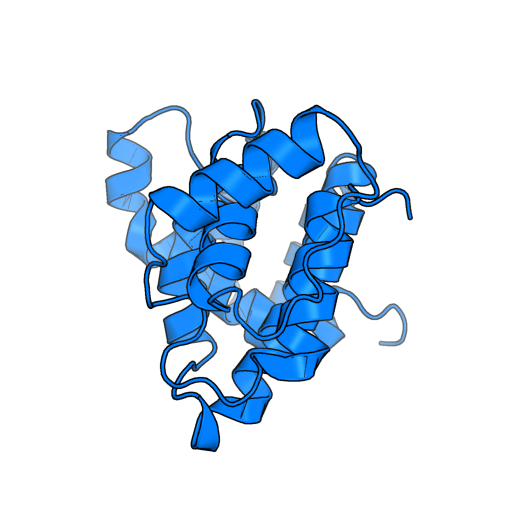 . PHE A 1 116 ? -5.434 -3.078 -4.313 1.00 97.94 116 PHE A C 1
ATOM 928 O O . PHE A 1 116 ? -5.077 -4.258 -4.332 1.00 97.94 116 PHE A O 1
ATOM 935 N N . LEU A 1 117 ? -4.754 -2.140 -3.645 1.00 98.69 117 LEU A N 1
ATOM 936 C CA . LEU A 1 117 ? -3.555 -2.434 -2.867 1.00 98.69 117 LEU A CA 1
ATOM 937 C C . LEU A 1 117 ? -3.861 -3.347 -1.671 1.00 98.69 117 LEU A C 1
ATOM 939 O O . LEU A 1 117 ? -3.120 -4.299 -1.445 1.00 98.69 117 LEU A O 1
ATOM 943 N N . MET A 1 118 ? -4.923 -3.089 -0.902 1.00 98.62 118 MET A N 1
ATOM 944 C CA . MET A 1 118 ? -5.248 -3.879 0.293 1.00 98.62 118 MET A CA 1
ATOM 945 C C . MET A 1 118 ? -5.597 -5.326 -0.063 1.00 98.62 118 MET A C 1
ATOM 947 O O . MET A 1 118 ? -5.084 -6.240 0.579 1.00 98.62 118 MET A O 1
ATOM 951 N N . PHE A 1 119 ? -6.358 -5.557 -1.137 1.00 98.44 119 PHE A N 1
ATOM 952 C CA . PHE A 1 119 ? -6.614 -6.913 -1.638 1.00 98.44 119 PHE A CA 1
ATOM 953 C C . PHE A 1 119 ? -5.333 -7.639 -2.047 1.00 98.44 119 PHE A C 1
ATOM 955 O O . PHE A 1 119 ? -5.168 -8.817 -1.728 1.00 98.44 119 PHE A O 1
ATOM 962 N N . HIS A 1 120 ? -4.406 -6.945 -2.707 1.00 98.75 120 HIS A N 1
ATOM 963 C CA . HIS A 1 120 ? -3.105 -7.518 -3.032 1.00 98.75 120 HIS A CA 1
ATOM 964 C C . HIS A 1 120 ? -2.301 -7.876 -1.769 1.00 98.75 120 HIS A C 1
ATOM 966 O O . HIS A 1 120 ? -1.818 -9.000 -1.637 1.00 98.75 120 HIS A O 1
ATOM 972 N N . LEU A 1 121 ? -2.186 -6.956 -0.806 1.00 98.81 121 LEU A N 1
ATOM 973 C CA . LEU A 1 121 ? -1.438 -7.203 0.431 1.00 98.81 121 LEU A CA 1
ATOM 974 C C . LEU A 1 121 ? -2.060 -8.318 1.276 1.00 98.81 121 LEU A C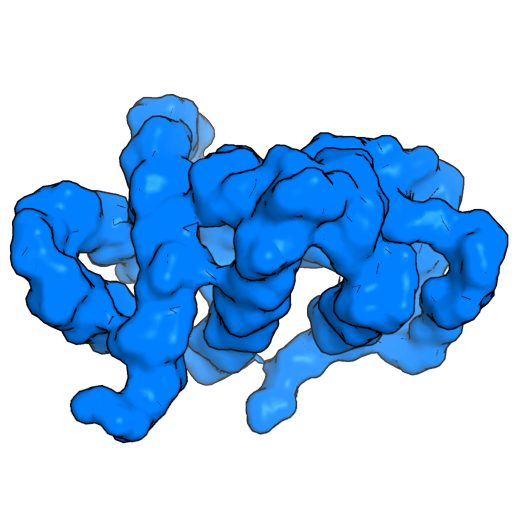 1
ATOM 976 O O . LEU A 1 121 ? -1.323 -9.106 1.863 1.00 98.81 121 LEU A O 1
ATOM 980 N N . ASN A 1 122 ? -3.390 -8.430 1.297 1.00 98.69 122 ASN A N 1
ATOM 981 C CA . ASN A 1 122 ? -4.079 -9.553 1.920 1.00 98.69 122 ASN A CA 1
ATOM 982 C C . ASN A 1 122 ? -3.678 -10.885 1.258 1.00 98.69 122 ASN A C 1
ATOM 984 O O . ASN A 1 122 ? -3.289 -11.815 1.959 1.00 98.69 122 ASN A O 1
ATOM 988 N N . ARG A 1 123 ? -3.656 -10.962 -0.082 1.00 98.62 123 ARG A N 1
ATOM 989 C CA . AR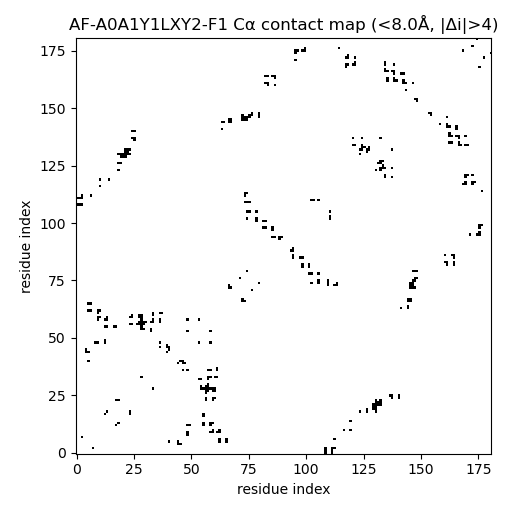G A 1 123 ? -3.184 -12.160 -0.806 1.00 98.62 123 ARG A CA 1
ATOM 990 C C . ARG A 1 123 ? -1.722 -12.502 -0.513 1.00 98.62 123 ARG A C 1
ATOM 992 O O . ARG A 1 123 ? -1.394 -13.680 -0.400 1.00 98.62 123 ARG A O 1
ATOM 999 N N . VAL A 1 124 ? -0.850 -11.501 -0.384 1.00 98.81 124 VAL A N 1
ATOM 1000 C CA . VAL A 1 124 ? 0.561 -11.709 -0.008 1.00 98.81 124 VAL A CA 1
ATOM 1001 C C . VAL A 1 124 ? 0.662 -12.265 1.410 1.00 98.81 124 VAL A C 1
ATOM 1003 O O . VAL A 1 124 ? 1.390 -13.232 1.626 1.00 98.81 124 VAL A O 1
ATOM 1006 N N . ALA A 1 125 ? -0.105 -11.707 2.351 1.00 98.62 125 ALA A N 1
ATOM 1007 C CA . ALA A 1 125 ? -0.147 -12.168 3.735 1.00 98.62 125 ALA A CA 1
ATOM 1008 C C . ALA A 1 125 ? -0.659 -13.609 3.872 1.00 98.62 125 ALA A C 1
ATOM 1010 O O . ALA A 1 125 ? -0.171 -14.358 4.711 1.00 98.62 125 ALA A O 1
ATOM 1011 N N . LEU A 1 126 ? -1.603 -14.030 3.023 1.00 98.38 126 LEU A N 1
ATOM 1012 C CA . LEU A 1 126 ? -2.091 -15.414 2.999 1.00 98.38 126 LEU A CA 1
ATOM 1013 C C . LEU A 1 126 ? -1.013 -16.437 2.594 1.00 98.38 126 LEU A C 1
ATOM 1015 O O . LEU A 1 126 ? -1.191 -17.623 2.856 1.00 98.38 126 LEU A O 1
ATOM 1019 N N . ARG A 1 127 ? 0.099 -15.990 1.996 1.00 98.38 127 ARG A N 1
ATOM 1020 C CA . ARG A 1 127 ? 1.286 -16.803 1.673 1.00 98.38 127 ARG A CA 1
ATOM 1021 C C . ARG A 1 127 ? 2.464 -16.557 2.621 1.00 98.38 127 ARG A C 1
ATOM 1023 O O . ARG A 1 127 ? 3.624 -16.760 2.266 1.00 98.38 127 ARG A O 1
ATOM 1030 N N . GLU A 1 128 ? 2.183 -16.086 3.837 1.00 98.38 128 GLU A N 1
ATOM 1031 C CA . GLU A 1 128 ? 3.201 -15.918 4.878 1.00 98.38 128 GLU A CA 1
ATOM 1032 C C . GLU A 1 128 ? 4.080 -17.170 5.097 1.00 98.38 128 GLU A C 1
ATOM 1034 O O . GLU A 1 128 ? 5.288 -16.982 5.269 1.00 98.38 128 GLU A O 1
ATOM 1039 N N . PRO A 1 129 ? 3.567 -18.421 5.071 1.00 98.31 129 PRO A N 1
ATOM 1040 C CA . PRO A 1 129 ? 4.410 -19.607 5.241 1.00 98.31 129 PRO A CA 1
ATOM 1041 C C . PRO A 1 129 ? 5.554 -19.716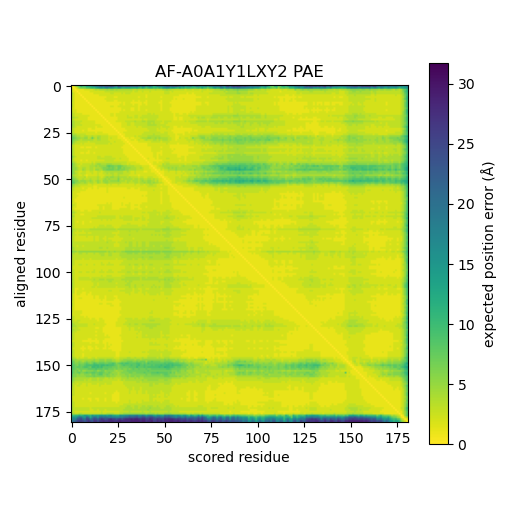 4.221 1.00 98.31 129 PRO A C 1
ATOM 1043 O O . PRO A 1 129 ? 6.618 -20.234 4.558 1.00 98.31 129 PRO A O 1
ATOM 1046 N N . GLU A 1 130 ? 5.359 -19.212 3.001 1.00 98.19 130 GLU A N 1
ATOM 1047 C CA . GLU A 1 130 ? 6.350 -19.224 1.925 1.00 98.19 130 GLU A CA 1
ATOM 1048 C C . GLU A 1 130 ? 7.199 -17.945 1.906 1.00 98.19 130 GLU A C 1
ATOM 1050 O O . GLU A 1 130 ? 8.429 -17.998 1.854 1.00 98.19 130 GLU A O 1
ATOM 1055 N N . ASN A 1 131 ? 6.557 -16.776 1.959 1.00 98.50 131 ASN A N 1
ATOM 1056 C CA . ASN A 1 131 ? 7.228 -15.491 1.743 1.00 98.50 131 ASN A CA 1
ATOM 1057 C C . ASN A 1 131 ? 7.662 -14.774 3.036 1.00 98.50 131 ASN A C 1
ATOM 1059 O O . ASN A 1 131 ? 8.388 -13.778 2.970 1.00 98.50 131 ASN A O 1
ATOM 1063 N N . LEU A 1 132 ? 7.269 -15.271 4.212 1.00 98.50 132 LEU A N 1
ATOM 1064 C CA . LEU A 1 132 ? 7.568 -14.723 5.545 1.00 98.50 132 LEU A CA 1
ATOM 1065 C C . LEU A 1 132 ? 7.024 -13.302 5.807 1.00 98.50 132 LEU A C 1
ATOM 1067 O O . LEU A 1 132 ? 7.521 -12.579 6.684 1.00 98.50 132 LEU A O 1
ATOM 1071 N N . MET A 1 133 ? 6.016 -12.867 5.049 1.00 98.69 133 MET A N 1
ATOM 1072 C CA . MET A 1 133 ? 5.425 -11.532 5.138 1.00 98.69 133 MET A CA 1
ATOM 1073 C C . MET A 1 133 ? 4.016 -11.569 5.733 1.00 98.69 133 MET A C 1
ATOM 1075 O O . MET A 1 133 ? 3.022 -11.490 5.021 1.00 98.69 133 MET A O 1
ATOM 1079 N N . SER A 1 134 ? 3.945 -11.596 7.065 1.00 98.81 134 SER A N 1
ATOM 1080 C CA . SER A 1 134 ? 2.696 -11.423 7.819 1.00 98.81 134 SER A CA 1
ATOM 1081 C C . SER A 1 134 ? 2.015 -10.068 7.564 1.00 98.81 134 SER A C 1
ATOM 1083 O O . SER A 1 134 ? 2.691 -9.107 7.163 1.00 98.81 134 SER A O 1
ATOM 1085 N N . PRO A 1 135 ? 0.715 -9.909 7.897 1.00 98.81 135 PRO A N 1
ATOM 1086 C CA . PRO A 1 135 ? 0.040 -8.608 7.862 1.00 98.81 135 PRO A CA 1
ATOM 1087 C C . PRO A 1 135 ? 0.801 -7.521 8.628 1.00 98.81 135 PRO A C 1
ATOM 1089 O O . PRO A 1 135 ? 0.950 -6.397 8.150 1.00 98.81 135 PRO A O 1
ATOM 1092 N N . LYS A 1 136 ? 1.375 -7.876 9.784 1.00 98.69 136 LYS A N 1
ATOM 1093 C CA . LYS A 1 136 ? 2.229 -6.989 10.581 1.00 98.69 136 LYS A CA 1
ATOM 1094 C C . LYS A 1 136 ? 3.495 -6.574 9.823 1.00 98.69 136 LYS A C 1
ATOM 1096 O O . LYS A 1 136 ? 3.838 -5.392 9.811 1.00 98.69 136 LYS A O 1
ATOM 1101 N N . ASN A 1 137 ? 4.191 -7.519 9.187 1.00 98.75 137 ASN A N 1
ATOM 1102 C CA . ASN A 1 137 ? 5.409 -7.230 8.421 1.00 98.75 137 ASN A CA 1
ATOM 1103 C C . ASN A 1 137 ? 5.112 -6.325 7.219 1.00 98.75 137 ASN A C 1
ATOM 1105 O O . ASN A 1 137 ? 5.872 -5.396 6.944 1.00 98.75 137 ASN A O 1
ATOM 1109 N N . LEU A 1 138 ? 3.995 -6.561 6.527 1.00 98.88 138 LEU A N 1
ATOM 1110 C CA . LEU A 1 138 ? 3.541 -5.717 5.423 1.00 98.88 138 LEU A CA 1
ATOM 1111 C C . LEU A 1 138 ? 3.139 -4.322 5.908 1.00 98.88 138 LEU A C 1
ATOM 1113 O O . LEU A 1 138 ? 3.533 -3.334 5.290 1.00 98.88 138 LEU A O 1
ATOM 1117 N N . ALA A 1 139 ? 2.436 -4.213 7.038 1.00 98.81 139 ALA A N 1
ATOM 1118 C CA . ALA A 1 139 ? 2.038 -2.932 7.612 1.00 98.81 139 ALA A CA 1
ATOM 1119 C C . ALA A 1 139 ? 3.241 -2.047 7.957 1.00 98.81 139 ALA A C 1
ATOM 1121 O O . ALA A 1 139 ? 3.238 -0.867 7.618 1.00 98.81 139 ALA A O 1
ATOM 1122 N N . VAL A 1 140 ? 4.310 -2.616 8.525 1.00 98.56 140 VAL A N 1
ATOM 1123 C CA . VAL A 1 140 ? 5.565 -1.884 8.793 1.00 98.56 140 VAL A CA 1
ATOM 1124 C C . VAL A 1 140 ? 6.157 -1.270 7.516 1.00 98.56 140 VAL A C 1
ATOM 1126 O O . VAL A 1 140 ? 6.714 -0.174 7.551 1.00 98.56 140 VAL A O 1
ATOM 1129 N N . VAL A 1 141 ? 6.032 -1.950 6.373 1.00 98.62 141 VAL A N 1
ATOM 1130 C CA . VAL A 1 141 ? 6.526 -1.451 5.080 1.00 98.62 141 VAL A CA 1
ATOM 1131 C C . VAL A 1 141 ? 5.576 -0.415 4.476 1.00 98.62 141 VAL A C 1
ATOM 1133 O O . VAL A 1 141 ? 6.018 0.613 3.943 1.00 98.62 141 VAL A O 1
ATOM 1136 N N . PHE A 1 142 ? 4.272 -0.691 4.514 1.00 98.75 142 PHE A N 1
ATOM 1137 C CA . PHE A 1 142 ? 3.283 0.073 3.766 1.00 98.75 142 PHE A CA 1
ATOM 1138 C C . PHE A 1 142 ? 2.719 1.267 4.520 1.00 98.75 142 PHE A C 1
ATOM 1140 O O . PHE A 1 142 ? 2.495 2.288 3.880 1.00 98.75 142 PHE A O 1
ATOM 1147 N N . ALA A 1 143 ? 2.583 1.226 5.844 1.00 98.44 143 ALA A N 1
ATOM 1148 C CA . ALA A 1 143 ? 2.071 2.352 6.619 1.00 98.44 143 ALA A CA 1
ATOM 1149 C C . ALA A 1 143 ? 2.829 3.671 6.361 1.00 98.44 143 ALA A C 1
ATOM 1151 O O . ALA A 1 143 ? 2.180 4.641 5.974 1.00 98.44 143 ALA A O 1
ATOM 1152 N N . PRO A 1 144 ? 4.177 3.747 6.434 1.00 97.19 144 PRO A N 1
ATOM 1153 C CA . PRO A 1 144 ? 4.904 4.968 6.058 1.00 97.19 144 PRO A CA 1
ATOM 1154 C C . PRO A 1 144 ? 4.932 5.234 4.542 1.00 97.19 144 PRO A C 1
ATOM 1156 O O . PRO A 1 144 ? 5.325 6.308 4.098 1.00 97.19 144 PRO A O 1
ATOM 1159 N N . THR A 1 145 ? 4.558 4.252 3.721 1.00 98.25 145 THR A N 1
ATOM 1160 C CA . THR A 1 145 ? 4.520 4.380 2.259 1.00 98.25 145 THR A CA 1
ATOM 1161 C C . THR A 1 145 ? 3.222 5.041 1.784 1.00 98.25 145 THR A C 1
ATOM 1163 O O . THR A 1 145 ? 3.258 5.801 0.817 1.00 98.25 145 THR A O 1
ATOM 1166 N N . ILE A 1 146 ? 2.101 4.783 2.468 1.00 98.38 146 ILE A N 1
ATOM 1167 C CA . ILE A 1 146 ? 0.758 5.222 2.057 1.00 98.38 146 ILE A CA 1
ATOM 1168 C C . ILE A 1 146 ? 0.121 6.255 2.998 1.00 98.38 146 ILE A C 1
ATOM 1170 O O . ILE A 1 146 ? -0.823 6.921 2.577 1.00 98.38 146 ILE A O 1
ATOM 1174 N N . MET A 1 147 ? 0.637 6.414 4.225 1.00 96.81 147 MET A N 1
ATOM 1175 C CA . MET A 1 147 ? 0.213 7.424 5.206 1.00 96.81 147 MET A CA 1
ATOM 1176 C C . MET A 1 147 ? 1.370 8.350 5.569 1.00 96.81 147 MET A C 1
ATOM 1178 O O . MET A 1 147 ? 2.427 7.879 6.009 1.00 96.81 147 MET A O 1
ATOM 1182 N N . ARG A 1 148 ? 1.136 9.660 5.457 1.00 94.44 148 ARG A N 1
ATOM 1183 C CA . ARG A 1 148 ? 2.082 10.708 5.852 1.00 94.44 148 ARG A CA 1
ATOM 1184 C C . ARG A 1 148 ? 1.338 11.870 6.495 1.00 94.44 148 ARG A C 1
ATOM 1186 O O . ARG A 1 148 ? 0.258 12.218 6.024 1.00 94.44 148 ARG A O 1
ATOM 1193 N N . ASP A 1 149 ? 1.934 12.461 7.519 1.00 92.25 149 ASP A N 1
ATOM 1194 C CA . ASP A 1 149 ? 1.487 13.725 8.108 1.00 92.25 149 ASP A CA 1
ATOM 1195 C C . ASP A 1 149 ? 2.336 14.884 7.549 1.00 92.25 149 ASP A C 1
ATOM 1197 O O . ASP A 1 149 ? 3.397 14.662 6.962 1.00 92.25 149 ASP A O 1
ATOM 1201 N N . LEU A 1 150 ? 1.870 16.125 7.694 1.00 88.44 150 LEU A N 1
ATOM 1202 C CA . LEU A 1 150 ? 2.654 17.307 7.315 1.00 88.44 150 LEU A CA 1
ATOM 1203 C C . LEU A 1 150 ? 3.788 17.588 8.320 1.00 88.44 150 LEU A C 1
ATOM 1205 O O . LEU A 1 150 ? 4.770 18.244 7.971 1.00 88.44 150 LEU A O 1
ATOM 1209 N N . SER A 1 151 ? 3.662 17.092 9.553 1.00 91.81 151 SER A N 1
ATOM 1210 C CA . SER A 1 151 ? 4.661 17.175 10.613 1.00 91.81 151 SER A CA 1
ATOM 1211 C C . SER A 1 151 ? 5.475 15.885 10.722 1.00 91.81 151 SER A C 1
ATOM 1213 O O . SER A 1 151 ? 4.961 14.814 11.047 1.00 91.81 151 SER A O 1
ATOM 1215 N N . ILE A 1 152 ? 6.792 16.009 10.538 1.00 88.19 152 ILE A N 1
ATOM 1216 C CA . ILE A 1 152 ? 7.742 14.897 10.699 1.00 88.19 152 ILE A CA 1
ATOM 1217 C C . ILE A 1 152 ? 7.725 14.362 12.139 1.00 88.19 152 ILE A C 1
ATOM 1219 O O . ILE A 1 152 ? 7.769 13.152 12.353 1.00 88.19 152 ILE A O 1
ATOM 1223 N N . GLU A 1 153 ? 7.631 15.245 13.137 1.00 91.44 153 GLU A N 1
ATOM 1224 C CA . GLU A 1 153 ? 7.570 14.853 14.554 1.00 91.44 153 GLU A CA 1
ATOM 1225 C C . GLU A 1 153 ? 6.346 13.982 14.837 1.00 91.44 153 GLU A C 1
ATOM 1227 O O . GLU A 1 153 ? 6.407 12.986 15.568 1.00 91.44 153 GLU A O 1
ATOM 1232 N N . ARG A 1 154 ? 5.231 14.342 14.204 1.00 89.69 154 ARG A N 1
ATOM 1233 C CA . ARG A 1 154 ? 3.995 13.596 14.316 1.00 89.69 154 ARG A CA 1
ATOM 1234 C C . ARG A 1 154 ? 4.095 12.230 13.650 1.00 89.69 154 ARG A C 1
ATOM 1236 O O . ARG A 1 154 ? 3.731 11.233 14.267 1.00 89.69 154 ARG A O 1
ATOM 1243 N N . GLU A 1 155 ? 4.669 12.157 12.451 1.00 88.56 155 GLU A N 1
ATOM 1244 C CA . GLU A 1 155 ? 4.913 10.875 11.783 1.00 88.56 155 GLU A CA 1
ATOM 1245 C C . GLU A 1 155 ? 5.744 9.908 12.635 1.00 88.56 155 GLU A C 1
ATOM 1247 O O . GLU A 1 155 ? 5.482 8.702 12.633 1.00 88.56 155 GLU A O 1
ATOM 1252 N N . MET A 1 156 ? 6.738 10.428 13.362 1.00 89.44 156 MET A N 1
ATOM 1253 C CA . MET A 1 156 ? 7.566 9.629 14.267 1.00 89.44 156 MET A CA 1
ATOM 1254 C C . MET A 1 156 ? 6.773 9.139 15.480 1.00 89.44 156 MET A C 1
ATOM 1256 O O . MET A 1 156 ? 6.886 7.970 15.852 1.00 89.44 156 MET A O 1
ATOM 1260 N N . THR A 1 157 ? 5.960 10.014 16.070 1.00 93.56 157 THR A N 1
ATOM 1261 C CA . THR A 1 157 ? 5.144 9.698 17.252 1.00 93.56 157 THR A CA 1
ATOM 1262 C C . THR A 1 157 ? 4.071 8.658 16.926 1.00 93.56 157 THR A C 1
ATOM 1264 O O . THR A 1 157 ? 3.888 7.690 17.664 1.00 93.56 157 THR A O 1
ATOM 1267 N N . ASP A 1 158 ? 3.424 8.796 15.771 1.00 95.69 158 ASP A N 1
ATOM 1268 C CA . ASP A 1 158 ? 2.320 7.933 15.353 1.00 95.69 158 ASP A CA 1
ATOM 1269 C C . ASP A 1 158 ? 2.786 6.640 14.671 1.00 95.69 158 ASP A C 1
ATOM 1271 O O . ASP A 1 158 ? 1.956 5.800 14.326 1.00 95.69 158 ASP A O 1
ATOM 1275 N N . MET A 1 159 ? 4.093 6.436 14.467 1.00 95.62 159 MET A N 1
ATOM 1276 C CA . MET A 1 159 ? 4.632 5.320 13.678 1.00 95.62 159 MET A CA 1
ATOM 1277 C C . MET A 1 159 ? 4.056 3.958 14.098 1.00 95.62 159 MET A C 1
ATOM 1279 O O . MET A 1 159 ? 3.664 3.156 13.249 1.00 95.62 159 MET A O 1
ATOM 1283 N N . HIS A 1 160 ? 3.975 3.696 15.404 1.00 97.12 160 HIS A N 1
ATOM 1284 C CA . HIS A 1 160 ? 3.406 2.450 15.915 1.00 97.12 160 HIS A CA 1
ATOM 1285 C C . HIS A 1 160 ? 1.896 2.352 15.652 1.00 97.12 160 HIS A C 1
ATOM 1287 O O . HIS A 1 160 ? 1.421 1.325 15.165 1.00 97.12 160 HIS A O 1
ATOM 1293 N N . SER A 1 161 ? 1.158 3.435 15.898 1.00 98.00 161 SER A N 1
ATOM 1294 C CA . SER A 1 161 ? -0.287 3.528 15.674 1.00 98.00 161 SER A CA 1
ATOM 1295 C C . SER A 1 161 ? -0.659 3.352 14.199 1.00 98.00 161 SER A C 1
ATOM 1297 O O . SER A 1 161 ? -1.623 2.645 13.898 1.00 98.00 161 SER A O 1
ATOM 1299 N N . LYS A 1 162 ? 0.135 3.916 13.275 1.00 98.00 162 LYS A N 1
ATOM 1300 C CA . LYS A 1 162 ? -0.015 3.712 11.825 1.00 98.00 162 LYS A CA 1
ATOM 1301 C C . LYS A 1 162 ? 0.127 2.233 11.470 1.00 98.00 162 LYS A C 1
ATOM 1303 O O . LYS A 1 162 ? -0.703 1.691 10.746 1.00 98.00 162 LYS A O 1
ATOM 1308 N N . ASN A 1 163 ? 1.145 1.561 12.012 1.00 98.56 163 ASN A N 1
ATOM 1309 C CA . ASN A 1 163 ? 1.372 0.141 11.744 1.00 98.56 163 ASN A CA 1
ATOM 1310 C C . ASN A 1 163 ? 0.206 -0.728 12.240 1.00 98.56 163 ASN A C 1
ATOM 1312 O O . ASN A 1 163 ? -0.230 -1.609 11.506 1.00 98.56 163 ASN A O 1
ATOM 1316 N N . ILE A 1 164 ? -0.331 -0.462 13.437 1.00 98.62 164 ILE A N 1
ATOM 1317 C CA . ILE A 1 164 ? -1.496 -1.193 13.970 1.00 98.62 164 ILE A CA 1
ATOM 1318 C C . ILE A 1 164 ? -2.727 -0.992 13.081 1.00 98.62 164 ILE A C 1
ATOM 1320 O O . ILE A 1 164 ? -3.430 -1.956 12.774 1.00 98.62 164 ILE A O 1
ATOM 1324 N N . ALA A 1 165 ? -2.991 0.246 12.658 1.00 98.69 165 ALA A N 1
ATOM 1325 C CA . ALA A 1 165 ? -4.143 0.550 11.819 1.00 98.69 165 ALA A CA 1
ATOM 1326 C C . ALA A 1 165 ? -4.053 -0.173 10.467 1.00 98.69 165 ALA A C 1
ATOM 1328 O O . ALA A 1 165 ? -4.994 -0.852 10.066 1.00 98.69 165 ALA A O 1
ATOM 1329 N N . ILE A 1 166 ? -2.902 -0.096 9.791 1.00 98.75 166 ILE A N 1
ATOM 1330 C CA . ILE A 1 166 ? -2.713 -0.746 8.487 1.00 98.75 166 ILE A CA 1
ATOM 1331 C C . ILE A 1 166 ? -2.691 -2.270 8.597 1.00 98.75 166 ILE A C 1
ATOM 1333 O O . ILE A 1 166 ? -3.247 -2.936 7.728 1.00 98.75 166 ILE A O 1
ATOM 1337 N N . GLN A 1 167 ? -2.119 -2.830 9.666 1.00 98.81 167 GLN A N 1
ATOM 1338 C CA . GLN A 1 167 ? -2.192 -4.268 9.921 1.00 98.81 167 GLN A CA 1
ATOM 1339 C C . GLN A 1 167 ? -3.653 -4.731 9.968 1.00 98.81 167 GLN A C 1
ATOM 1341 O O . GLN A 1 167 ? -4.016 -5.663 9.255 1.00 98.81 167 GLN A O 1
ATOM 1346 N N . PHE A 1 168 ? -4.495 -4.032 10.735 1.00 98.81 168 PHE A N 1
ATOM 1347 C CA . PHE A 1 168 ? -5.913 -4.366 10.847 1.00 98.81 168 PHE A CA 1
ATOM 1348 C C . PHE A 1 168 ? -6.638 -4.293 9.498 1.00 98.81 168 PHE A C 1
ATOM 1350 O O . PHE A 1 168 ? -7.457 -5.159 9.197 1.00 98.81 168 PHE A O 1
ATOM 1357 N N . VAL A 1 169 ? -6.330 -3.288 8.669 1.00 98.75 169 VAL A N 1
ATOM 1358 C CA . VAL A 1 169 ? -6.924 -3.154 7.327 1.00 98.75 169 VAL A CA 1
ATOM 1359 C C . VAL A 1 169 ? -6.531 -4.331 6.425 1.00 98.75 169 VAL A C 1
ATOM 1361 O O . VAL A 1 169 ? -7.381 -4.850 5.702 1.00 98.75 169 VAL A O 1
ATOM 1364 N N . ILE A 1 170 ? -5.276 -4.790 6.483 1.00 98.81 170 ILE A N 1
ATOM 1365 C CA . ILE A 1 170 ? -4.808 -5.957 5.716 1.00 98.81 170 ILE A CA 1
ATOM 1366 C C . ILE A 1 170 ? -5.512 -7.238 6.191 1.00 98.81 170 ILE A C 1
ATOM 1368 O O . ILE A 1 170 ? -5.960 -8.035 5.369 1.00 98.81 170 ILE A O 1
ATOM 1372 N N . GLU A 1 171 ? -5.652 -7.431 7.503 1.00 98.50 171 GLU A N 1
ATOM 1373 C CA . GLU A 1 171 ? -6.330 -8.598 8.093 1.00 98.50 171 GLU A CA 1
ATOM 1374 C C . GLU A 1 171 ? -7.828 -8.627 7.752 1.00 98.50 171 GLU A C 1
ATOM 1376 O O . GLU A 1 171 ? -8.383 -9.684 7.461 1.00 98.50 171 GLU A O 1
ATOM 1381 N N . ASN A 1 172 ? -8.470 -7.457 7.712 1.00 98.31 172 ASN A N 1
ATOM 1382 C CA . ASN A 1 172 ? -9.915 -7.307 7.538 1.00 98.31 172 ASN A CA 1
ATOM 1383 C C . ASN A 1 172 ? -10.316 -6.776 6.159 1.00 98.31 172 ASN A C 1
ATOM 1385 O O . ASN A 1 172 ? -11.410 -6.237 5.998 1.00 98.31 172 ASN A O 1
ATOM 1389 N N . THR A 1 173 ? -9.457 -6.934 5.149 1.00 97.94 173 THR A N 1
ATOM 1390 C CA . THR A 1 173 ? -9.673 -6.357 3.812 1.00 97.94 173 THR A CA 1
ATOM 1391 C C . THR A 1 173 ? -11.045 -6.719 3.241 1.00 97.94 173 THR A C 1
ATOM 1393 O O . THR A 1 173 ? -11.801 -5.825 2.869 1.00 97.94 173 THR A O 1
ATOM 1396 N N . ASN A 1 174 ? -11.426 -8.001 3.265 1.00 95.94 174 ASN A N 1
ATOM 1397 C CA . ASN A 1 174 ? -12.738 -8.430 2.769 1.00 95.94 174 ASN A CA 1
ATOM 1398 C C . ASN A 1 174 ? -13.884 -7.760 3.552 1.00 95.94 174 ASN A C 1
ATOM 1400 O O . ASN A 1 174 ? -14.810 -7.224 2.963 1.00 95.94 174 ASN A O 1
ATOM 1404 N N . ARG A 1 175 ? -13.794 -7.685 4.887 1.00 96.06 175 ARG A N 1
ATOM 1405 C CA . ARG A 1 175 ? -14.840 -7.070 5.728 1.00 96.06 175 ARG A CA 1
ATOM 1406 C C . ARG A 1 175 ? -14.954 -5.554 5.559 1.00 96.06 175 ARG A C 1
ATOM 1408 O O . ARG A 1 175 ? -15.993 -4.991 5.897 1.00 96.06 175 ARG A O 1
ATOM 1415 N N . ILE A 1 176 ? -13.899 -4.883 5.100 1.00 97.50 176 ILE A N 1
ATOM 1416 C CA . ILE A 1 176 ? -13.867 -3.426 4.915 1.00 97.50 176 ILE A CA 1
ATOM 1417 C C . ILE A 1 176 ? -14.294 -3.029 3.500 1.00 97.50 176 ILE A C 1
ATOM 1419 O O . ILE A 1 176 ? -14.963 -2.008 3.355 1.00 97.50 176 ILE A O 1
ATOM 1423 N N . PHE A 1 177 ? -13.911 -3.801 2.481 1.00 94.06 177 PHE A N 1
ATOM 1424 C CA . PHE A 1 177 ? -14.067 -3.413 1.075 1.00 94.06 177 PHE A CA 1
ATOM 1425 C C . PHE A 1 177 ? -15.071 -4.255 0.286 1.00 94.06 177 PHE A C 1
ATOM 1427 O O . PHE A 1 177 ? -15.539 -3.795 -0.747 1.00 94.06 177 PHE A O 1
ATOM 1434 N N . ASP A 1 178 ? -15.432 -5.454 0.744 1.00 86.31 178 ASP A N 1
ATOM 1435 C CA . ASP A 1 178 ? -16.467 -6.251 0.083 1.00 86.31 178 ASP A CA 1
ATOM 1436 C C . ASP A 1 178 ? -17.848 -5.710 0.490 1.00 86.31 178 ASP A C 1
ATOM 1438 O O . ASP A 1 178 ? -18.116 -5.500 1.677 1.00 86.31 178 ASP A O 1
ATOM 1442 N N . ASP A 1 179 ? -18.716 -5.427 -0.479 1.00 60.25 179 ASP A N 1
ATOM 1443 C CA . ASP A 1 179 ? -20.082 -4.916 -0.255 1.00 60.25 179 ASP A CA 1
ATOM 1444 C C . ASP A 1 179 ? -21.062 -6.030 0.172 1.00 60.25 179 ASP A C 1
ATOM 1446 O O . ASP A 1 179 ? -22.250 -5.787 0.378 1.00 60.25 179 ASP A O 1
ATOM 1450 N N . SER A 1 180 ? -20.561 -7.260 0.315 1.00 48.53 180 SER A N 1
ATOM 1451 C CA . SER A 1 180 ? -21.337 -8.487 0.523 1.00 48.53 180 SER A CA 1
ATOM 1452 C C . SER A 1 180 ? -21.605 -8.855 1.998 1.00 48.53 180 SER A C 1
ATOM 1454 O O . SER A 1 180 ? -21.929 -10.011 2.274 1.00 48.53 180 SER A O 1
ATOM 1456 N N . CYS A 1 181 ? -21.453 -7.927 2.952 1.00 39.88 181 CYS A N 1
ATOM 1457 C CA . CYS A 1 181 ? -21.691 -8.161 4.390 1.00 39.88 181 CYS A CA 1
ATOM 1458 C C . CYS A 1 181 ? -22.835 -7.312 4.948 1.00 39.88 181 CYS A C 1
ATOM 1460 O O . CYS A 1 181 ? -22.800 -6.077 4.752 1.00 39.88 181 CYS A O 1
#

Secondary structure (DSSP, 8-state):
----HHHHHHHHHIIIIITT-TTTTTS---HHHHHHHHHHHHH-TT-----TTS-HHHHHHHHHHHHHH-SS-TT-STTHHHHHHGGG--SHHHHHHHHHHHHHTS-HHHHHHHHHHHHHHHHHHTTHHHH---HHHHHHHHHHHH---S-HHHHHHTHHHHHHHHHHHHHTHHHHH-S--

pLDDT: mean 95.58, std 7.3, range [39.88, 98.88]

Foldseek 3Di:
DDAQLLLVVLLVLCVVPVLLAACQLNDADDPVLLVVVVVQCVVPSPRDPNPPPRDNNSSSNNNLVVQQPPPAFLLGQVLQVQLLVLVVDPDLLVSLVSLLVSLVPDPPNSSVSVLVVLVSLLSSQVSCVRHVQHLLNVLLSCLSSRDDYPDPVVCVVCSVSSSVSSSSCSVCSCSNPPPPD